Protein AF-A0A6J0PDV4-F1 (afdb_monomer_lite)

Radius of gyration: 23.88 Å; chains: 1; bounding box: 62×46×70 Å

Secondary structure (DSSP, 8-state):
--HHHHHHHHHHHHHHHHHHHTTSS-HHHHHHHHHHHHHHHHHHHHTSTTT--TTTT---TTS---HHHHHHHHHHHHHHHHHHHHHHHH--S-SEEEEETTEEEE---SSGGGSPSS--B-HHHHHHHHHHTTSSSSHHHHHHHHHHH-TT----HHHHHHHHHHHHHHHHHHHHHHHHHHHHHHHHHTT-

Foldseek 3Di:
DFLLVVLLVQLVVLVVVLVVCVPVPCVVPSVVSPLSSVLSNVVSVCRDPVNVPPCVLVADPVRDGDPVSCVSCVSVVVVVLVVVVVVVVVDPAQQWDDLDDVAIAGDDDNDPVSAPDPHHDHLLVQLVVCCVVVVAVASVRSNVSVCVNPVPDDDDPVSVVVRVVVVVVVVVVVVVVVVVVVVVVVVVVVVD

Sequence (192 aa):
MGISVIMGLKATVSLLAFYFLKDSGVTMIHIPLLHASLVDYLVAIASLPAVNLPLLLGKSSDGSFPLWSMLIFGPFLASARIFVFLRRLKSREPAYSKISEGLYVGAWPFSSDHVPPGHGRSVCIMCALLVALGLAEDWKSAEKMIREKRPFIHLNAFHRRSLEEWSKHRISSKRQRESEVSSVILSDYSRE

pLDDT: mean 86.68, std 8.08, range [50.78, 96.25]

Organism: Elaeis guineensis var. tenera (NCBI:txid51953)

InterPro domains:
  IPR029021 Protein-tyrosine phosphatase-like [G3DSA:3.90.190.10] (114-187)
  IPR029021 Protein-tyrosine phosphatase-like [SSF52799] (118-168)

Structure (mmCIF, N/CA/C/O backbone):
data_AF-A0A6J0PDV4-F1
#
_entry.id   AF-A0A6J0PDV4-F1
#
loop_
_atom_site.group_PDB
_atom_site.id
_atom_site.type_symbol
_atom_site.label_atom_id
_atom_site.label_alt_id
_atom_site.label_comp_id
_atom_site.label_asym_id
_atom_site.label_entity_id
_atom_site.label_seq_id
_atom_site.pdbx_PDB_ins_code
_atom_site.Cartn_x
_atom_site.Cartn_y
_atom_site.Cartn_z
_atom_site.occupancy
_atom_site.B_iso_or_equiv
_atom_site.auth_seq_id
_atom_site.auth_comp_id
_atom_site.auth_asym_id
_atom_site.auth_atom_id
_atom_site.pdbx_PDB_model_num
ATOM 1 N N . MET A 1 1 ? 8.029 6.831 7.478 1.00 56.69 1 MET A N 1
ATOM 2 C CA . MET A 1 1 ? 7.243 6.209 8.563 1.00 56.69 1 MET A CA 1
ATOM 3 C C . MET A 1 1 ? 6.565 4.962 8.026 1.00 56.69 1 MET A C 1
ATOM 5 O O . MET A 1 1 ? 5.993 5.033 6.944 1.00 56.69 1 MET A O 1
ATOM 9 N N . GLY A 1 2 ? 6.702 3.827 8.716 1.00 79.69 2 GLY A N 1
ATOM 10 C CA . GLY A 1 2 ? 6.023 2.581 8.345 1.00 79.69 2 GLY A CA 1
ATOM 11 C C . GLY A 1 2 ? 4.536 2.613 8.703 1.00 79.69 2 GLY A C 1
ATOM 12 O O . GLY A 1 2 ? 4.110 3.442 9.508 1.00 79.69 2 GLY A O 1
ATOM 13 N N . ILE A 1 3 ? 3.755 1.701 8.118 1.00 82.38 3 ILE A N 1
ATOM 14 C CA . ILE A 1 3 ? 2.316 1.552 8.401 1.00 82.38 3 ILE A CA 1
ATOM 15 C C . ILE A 1 3 ? 2.085 1.317 9.902 1.00 82.38 3 ILE A C 1
ATOM 17 O O . ILE A 1 3 ? 1.186 1.925 10.474 1.00 82.38 3 ILE A O 1
ATOM 21 N N . SER A 1 4 ? 2.954 0.536 10.556 1.00 89.12 4 SER A N 1
ATOM 22 C CA . SER A 1 4 ? 2.887 0.238 11.993 1.00 89.12 4 SER A CA 1
ATOM 23 C C . SER A 1 4 ? 2.860 1.487 12.880 1.00 89.12 4 SER A C 1
ATOM 25 O O . SER A 1 4 ? 2.012 1.592 13.758 1.00 89.12 4 SER A O 1
ATOM 27 N N . VAL A 1 5 ? 3.733 2.466 12.623 1.00 90.75 5 VAL A N 1
ATOM 28 C CA . VAL A 1 5 ? 3.817 3.703 13.422 1.00 90.75 5 VAL A CA 1
ATOM 29 C C . VAL A 1 5 ? 2.559 4.554 13.257 1.00 90.75 5 VAL A C 1
ATOM 31 O O . VAL A 1 5 ? 2.018 5.060 14.236 1.00 90.75 5 VAL A O 1
ATOM 34 N N . ILE A 1 6 ? 2.075 4.697 12.020 1.00 90.81 6 ILE A N 1
ATOM 35 C CA . ILE A 1 6 ? 0.887 5.511 11.723 1.00 90.81 6 ILE A CA 1
ATOM 36 C C . ILE A 1 6 ? -0.356 4.878 12.358 1.00 90.81 6 ILE A C 1
ATOM 38 O O . ILE A 1 6 ? -1.157 5.581 12.972 1.00 90.81 6 ILE A O 1
ATOM 42 N N . MET A 1 7 ? -0.503 3.557 12.234 1.00 93.25 7 MET A N 1
ATOM 43 C CA . MET A 1 7 ? -1.619 2.826 12.834 1.00 93.25 7 MET A CA 1
ATOM 44 C C . MET A 1 7 ? -1.550 2.850 14.361 1.00 93.25 7 MET A C 1
ATOM 46 O O . MET A 1 7 ? -2.554 3.157 14.991 1.00 93.25 7 MET A O 1
ATOM 50 N N . GLY A 1 8 ? -0.370 2.644 14.954 1.00 94.06 8 GLY A N 1
ATOM 51 C CA . GLY A 1 8 ? -0.184 2.714 16.405 1.00 94.06 8 GLY A CA 1
ATOM 52 C C . GLY A 1 8 ? -0.512 4.094 16.982 1.00 94.06 8 GLY A C 1
ATOM 53 O O . GLY A 1 8 ? -1.190 4.185 18.001 1.00 94.06 8 GLY A O 1
ATOM 54 N N . LEU A 1 9 ? -0.114 5.179 16.308 1.00 95.19 9 LEU A N 1
ATOM 55 C CA . LEU A 1 9 ? -0.472 6.536 16.735 1.00 95.19 9 LEU A CA 1
ATOM 56 C C . LEU A 1 9 ? -1.989 6.773 16.665 1.00 95.19 9 LEU A C 1
ATOM 58 O O . LEU A 1 9 ? -2.573 7.283 17.621 1.00 95.19 9 LEU A O 1
ATOM 62 N N . LYS A 1 10 ? -2.634 6.376 15.558 1.00 94.25 10 LYS A N 1
ATOM 63 C CA . LYS A 1 10 ? -4.095 6.473 15.395 1.00 94.25 10 LYS A CA 1
ATOM 64 C C . LYS A 1 10 ? -4.835 5.679 16.475 1.00 94.25 10 LYS A C 1
ATOM 66 O O . LYS A 1 10 ? -5.813 6.183 17.031 1.00 94.25 10 LYS A O 1
ATOM 71 N N . ALA A 1 11 ? -4.341 4.482 16.792 1.00 95.50 11 ALA A N 1
ATOM 72 C CA . ALA A 1 11 ? -4.879 3.623 17.837 1.00 95.50 11 ALA A CA 1
ATOM 73 C C . ALA A 1 11 ? -4.838 4.322 19.201 1.00 95.50 11 ALA A C 1
ATOM 75 O O . ALA A 1 11 ? -5.869 4.430 19.861 1.00 95.50 11 ALA A O 1
ATOM 76 N N . THR A 1 12 ? -3.683 4.883 19.578 1.00 95.88 12 THR A N 1
ATOM 77 C CA . THR A 1 12 ? -3.510 5.606 20.847 1.00 95.88 12 THR A CA 1
ATOM 78 C C . THR A 1 12 ? -4.441 6.812 20.947 1.00 95.88 12 THR A C 1
ATOM 80 O O . THR A 1 12 ? -5.108 6.983 21.962 1.00 95.88 12 THR A O 1
ATOM 83 N N . VAL A 1 13 ? -4.546 7.627 19.891 1.00 95.38 13 VAL A N 1
ATOM 84 C CA . VAL A 1 13 ? -5.458 8.786 19.873 1.00 95.38 13 VAL A CA 1
ATOM 85 C C . VAL A 1 13 ? -6.913 8.344 20.045 1.00 95.38 13 VAL A C 1
ATOM 87 O O . VAL A 1 13 ? -7.646 8.931 20.838 1.00 95.38 13 VAL A O 1
ATOM 90 N N . SER A 1 14 ? -7.322 7.283 19.348 1.00 93.94 14 SER A N 1
ATOM 91 C CA . SER A 1 14 ? -8.690 6.754 19.428 1.00 93.94 14 SER A CA 1
ATOM 92 C C . SER A 1 14 ? -8.990 6.152 20.805 1.00 93.94 14 SER A C 1
ATOM 94 O O . SER A 1 14 ? -10.075 6.357 21.342 1.00 93.94 14 SER A O 1
ATOM 96 N N . LEU A 1 15 ? -8.020 5.463 21.417 1.00 95.19 15 LEU A N 1
ATOM 97 C CA . LEU A 1 15 ? -8.146 4.905 22.764 1.00 95.19 15 LEU A CA 1
ATOM 98 C C . LEU A 1 15 ? -8.249 6.000 23.835 1.00 95.19 15 LEU A C 1
ATOM 100 O O . LEU A 1 15 ? -9.065 5.890 24.746 1.00 95.19 15 LEU A O 1
ATOM 104 N N . LEU A 1 16 ? -7.462 7.072 23.714 1.00 94.31 16 LEU A N 1
ATOM 105 C CA . LEU A 1 16 ? -7.562 8.226 24.609 1.00 94.31 16 LEU A CA 1
ATOM 106 C C . LEU A 1 16 ? -8.917 8.921 24.459 1.00 94.31 16 LEU A C 1
ATOM 108 O O . LEU A 1 16 ? -9.571 9.209 25.457 1.00 94.31 16 LEU A O 1
ATOM 112 N N . ALA A 1 17 ? -9.378 9.132 23.225 1.00 91.81 17 ALA A N 1
ATOM 113 C CA . ALA A 1 17 ? -10.701 9.691 22.972 1.00 91.81 17 ALA A CA 1
ATOM 114 C C . ALA A 1 17 ? -11.814 8.816 23.579 1.00 91.81 17 ALA A C 1
ATOM 116 O O . ALA A 1 17 ? -12.729 9.344 24.205 1.00 91.81 17 ALA A O 1
ATOM 117 N N . PHE A 1 18 ? -11.700 7.486 23.486 1.00 93.12 18 PHE A N 1
ATOM 118 C CA . PHE A 1 18 ? -12.590 6.560 24.191 1.00 93.12 18 PHE A CA 1
ATOM 119 C C . PHE A 1 18 ? -12.548 6.774 25.708 1.00 93.12 18 PHE A C 1
ATOM 121 O O . PHE A 1 18 ? -13.598 6.913 26.330 1.00 93.12 18 PHE A O 1
ATOM 128 N N . TYR A 1 19 ? -11.352 6.840 26.298 1.00 91.75 19 TYR A N 1
ATOM 129 C CA . TYR A 1 19 ? -11.177 7.001 27.740 1.00 91.75 19 TYR A CA 1
ATOM 130 C C . TYR A 1 19 ? -11.853 8.267 28.284 1.00 91.75 19 TYR A C 1
ATOM 132 O O . TYR A 1 19 ? -12.450 8.206 29.353 1.00 91.75 19 TYR A O 1
ATOM 140 N N . PHE A 1 20 ? -11.802 9.383 27.551 1.00 90.69 20 PHE A N 1
ATOM 141 C CA . PHE A 1 20 ? -12.446 10.635 27.963 1.00 90.69 20 PHE A CA 1
ATOM 142 C C . PHE A 1 20 ? -13.958 10.673 27.695 1.00 90.69 20 PHE A C 1
ATOM 144 O O . PHE A 1 20 ? -14.688 11.323 28.436 1.00 90.69 20 PHE A O 1
ATOM 151 N N . LEU A 1 21 ? -14.441 9.990 26.652 1.00 87.62 21 LEU A N 1
ATOM 152 C CA . LEU A 1 21 ? -15.855 10.012 26.248 1.00 87.62 21 LEU A CA 1
ATOM 153 C C . LEU A 1 21 ? -16.709 8.921 26.912 1.00 87.62 21 LEU A C 1
ATOM 155 O O . LEU A 1 21 ? -17.938 8.998 26.863 1.00 87.62 21 LEU A O 1
ATOM 159 N N . LYS A 1 22 ? -16.092 7.893 27.514 1.00 85.75 22 LYS A N 1
ATOM 160 C CA . LYS A 1 22 ? -16.816 6.756 28.114 1.00 85.75 22 LYS A CA 1
ATOM 161 C C . LYS A 1 22 ? -17.786 7.188 29.223 1.00 85.75 22 LYS A C 1
ATOM 163 O O . LYS A 1 22 ? -18.858 6.604 29.340 1.00 85.75 22 LYS A O 1
ATOM 168 N N . ASP A 1 23 ? -17.440 8.239 29.969 1.00 84.88 23 ASP A N 1
ATOM 169 C CA . ASP A 1 23 ? -18.216 8.735 31.113 1.00 84.88 23 ASP A CA 1
ATOM 170 C C . ASP A 1 23 ? -19.282 9.770 30.696 1.00 84.88 23 ASP A C 1
ATOM 172 O O . ASP A 1 23 ? -20.114 10.178 31.501 1.00 84.88 23 ASP A O 1
ATOM 176 N N . SER A 1 24 ? -19.309 10.184 29.422 1.00 80.12 24 SER A N 1
ATOM 177 C CA . SER A 1 24 ? -20.209 11.229 28.908 1.00 80.12 24 SER A CA 1
ATOM 178 C C . SER A 1 24 ? -21.634 10.744 28.584 1.00 80.12 24 SER A C 1
ATOM 180 O O . SER A 1 24 ? -22.404 11.479 27.974 1.00 80.12 24 SER A O 1
ATOM 182 N N . GLY A 1 25 ? -21.995 9.498 28.919 1.00 75.56 25 GLY A N 1
ATOM 183 C CA . GLY A 1 25 ? -23.329 8.922 28.671 1.00 75.56 25 GLY A CA 1
ATOM 184 C C . GLY A 1 25 ? -23.654 8.591 27.203 1.00 75.56 25 GLY A C 1
ATOM 185 O O . GLY A 1 25 ? -24.675 7.965 26.926 1.00 75.56 25 GLY A O 1
ATOM 186 N N . VAL A 1 26 ? -22.784 8.945 26.247 1.00 77.50 26 VAL A N 1
ATOM 187 C CA . VAL A 1 26 ? -22.983 8.703 24.805 1.00 77.50 26 VAL A CA 1
ATOM 188 C C . VAL A 1 26 ? -22.496 7.302 24.414 1.00 77.50 26 VAL A C 1
ATOM 190 O O . VAL A 1 26 ? -21.462 7.123 23.764 1.00 77.50 26 VAL A O 1
ATOM 193 N N . THR A 1 27 ? -23.246 6.280 24.832 1.00 74.62 27 THR A N 1
ATOM 194 C CA . THR A 1 27 ? -22.872 4.860 24.680 1.00 74.62 27 THR A CA 1
ATOM 195 C C . THR A 1 27 ? -22.648 4.404 23.243 1.00 74.62 27 THR A C 1
ATOM 197 O O . THR A 1 27 ? -21.780 3.577 22.968 1.00 74.62 27 THR A O 1
ATOM 200 N N . MET A 1 28 ? -23.367 5.008 22.300 1.00 83.25 28 MET A N 1
ATOM 201 C CA . MET A 1 28 ? -23.321 4.637 20.887 1.00 83.25 28 MET A CA 1
ATOM 202 C C . MET A 1 28 ? -21.977 4.951 20.204 1.00 83.25 28 MET A C 1
ATOM 204 O O . MET A 1 28 ? -21.617 4.283 19.238 1.00 83.25 28 MET A O 1
ATOM 208 N N . ILE A 1 29 ? -21.224 5.948 20.687 1.00 83.38 29 ILE A N 1
ATOM 209 C CA . ILE A 1 29 ? -19.994 6.423 20.025 1.00 83.38 29 ILE A CA 1
ATOM 210 C C . ILE A 1 29 ? -18.748 5.727 20.577 1.00 83.38 29 ILE A C 1
ATOM 212 O O . ILE A 1 29 ? -17.815 5.431 19.827 1.00 83.38 29 ILE A O 1
ATOM 216 N N . HIS A 1 30 ? -18.714 5.434 21.878 1.00 85.69 30 HIS A N 1
ATOM 217 C CA . HIS A 1 30 ? -17.498 4.925 22.504 1.00 85.69 30 HIS A CA 1
ATOM 218 C C . HIS A 1 30 ? -17.208 3.454 22.150 1.00 85.69 30 HIS A C 1
ATOM 220 O O . HIS A 1 30 ? -16.041 3.095 22.003 1.00 85.69 30 HIS A O 1
ATOM 226 N N . ILE A 1 31 ? -18.230 2.611 21.927 1.00 87.88 31 ILE A N 1
ATOM 227 C CA . ILE A 1 31 ? -18.031 1.198 21.544 1.00 87.88 31 ILE A CA 1
ATOM 228 C C . ILE A 1 31 ? -17.321 1.078 20.176 1.00 87.88 31 ILE A C 1
ATOM 230 O O . ILE A 1 31 ? -16.278 0.422 20.112 1.00 87.88 31 ILE A O 1
ATOM 234 N N . PRO A 1 32 ? -17.788 1.731 19.087 1.00 89.81 32 PRO A N 1
ATOM 235 C CA . PRO A 1 32 ? -17.068 1.743 17.810 1.00 89.81 32 PRO A CA 1
ATOM 236 C C . PRO A 1 32 ? -15.651 2.313 17.904 1.00 89.81 32 PRO A C 1
ATOM 238 O O . PRO A 1 32 ? -14.755 1.851 17.199 1.00 89.81 32 PRO A O 1
ATOM 241 N N . LEU A 1 33 ? -15.439 3.304 18.772 1.00 90.44 33 LEU A N 1
ATOM 242 C CA . LEU A 1 33 ? -14.144 3.956 18.951 1.00 90.44 33 LEU A CA 1
ATOM 243 C C . LEU A 1 33 ? -13.124 3.033 19.635 1.00 90.44 33 LEU A C 1
ATOM 245 O O . LEU A 1 33 ? -11.975 2.953 19.197 1.00 90.44 33 LEU A O 1
ATOM 249 N N . LEU A 1 34 ? -13.559 2.284 20.655 1.00 93.00 34 LEU A N 1
ATOM 250 C CA . LEU A 1 34 ? -12.755 1.234 21.279 1.00 93.00 34 LEU A CA 1
ATOM 251 C C . LEU A 1 34 ? -12.467 0.097 20.292 1.00 93.00 34 LEU A C 1
ATOM 253 O O . LEU A 1 34 ? -11.332 -0.351 20.178 1.00 93.00 34 LEU A O 1
ATOM 257 N N . HIS A 1 35 ? -13.475 -0.344 19.537 1.00 93.69 35 HIS A N 1
ATOM 258 C CA . HIS A 1 35 ? -13.284 -1.368 18.512 1.00 93.69 35 HIS A CA 1
ATOM 259 C C . HIS A 1 35 ? -12.241 -0.933 17.470 1.00 93.69 35 HIS A C 1
ATOM 261 O O . HIS A 1 35 ? -11.312 -1.682 17.171 1.00 93.69 35 HIS A O 1
ATOM 267 N N . ALA A 1 36 ? -12.338 0.303 16.969 1.00 94.06 36 ALA A N 1
ATOM 268 C CA . ALA A 1 36 ? -11.376 0.851 16.021 1.00 94.06 36 ALA A CA 1
ATOM 269 C C . ALA A 1 36 ? -9.947 0.888 16.589 1.00 94.06 36 ALA A C 1
ATOM 271 O O . ALA A 1 36 ? -9.017 0.489 15.890 1.00 94.06 36 ALA A O 1
ATOM 272 N N . SER A 1 37 ? -9.767 1.306 17.849 1.00 96.25 37 SER A N 1
ATOM 273 C CA . SER A 1 37 ? -8.435 1.382 18.463 1.00 96.25 37 SER A CA 1
ATOM 274 C C . SER A 1 37 ? -7.791 0.004 18.646 1.00 96.25 37 SER A C 1
ATOM 276 O O . SER A 1 37 ? -6.613 -0.166 18.331 1.00 96.25 37 SER A O 1
ATOM 278 N N . LEU A 1 38 ? -8.560 -1.002 19.078 1.00 96.19 38 LEU A N 1
ATOM 279 C CA . LEU A 1 38 ? -8.074 -2.378 19.227 1.00 96.19 38 LEU A CA 1
ATOM 280 C C . LEU A 1 38 ? -7.649 -2.977 17.882 1.00 96.19 38 LEU A C 1
ATOM 282 O O . LEU A 1 38 ? -6.570 -3.564 17.772 1.00 96.19 38 LEU A O 1
ATOM 286 N N . VAL A 1 39 ? -8.467 -2.784 16.845 1.00 95.88 39 VAL A N 1
ATOM 287 C CA . VAL A 1 39 ? -8.164 -3.242 15.483 1.00 95.88 39 VAL A CA 1
ATOM 288 C C . VAL A 1 39 ? -6.905 -2.559 14.948 1.00 95.88 39 VAL A C 1
ATOM 290 O O . VAL A 1 39 ? -6.041 -3.227 14.383 1.00 95.88 39 VAL A O 1
ATOM 293 N N . ASP A 1 40 ? -6.755 -1.250 15.155 1.00 95.00 40 ASP A N 1
ATOM 294 C CA . ASP A 1 40 ? -5.572 -0.511 14.709 1.00 95.00 40 ASP A CA 1
ATOM 295 C C . ASP A 1 40 ? -4.288 -0.983 15.403 1.00 95.00 40 ASP A C 1
ATOM 297 O O . ASP A 1 40 ? -3.257 -1.104 14.739 1.00 95.00 40 ASP A O 1
ATOM 301 N N . TYR A 1 41 ? -4.326 -1.283 16.708 1.00 96.12 41 TYR A N 1
ATOM 302 C CA . TYR A 1 41 ? -3.176 -1.860 17.413 1.00 96.12 41 TYR A CA 1
ATOM 303 C C . TYR A 1 41 ? -2.795 -3.223 16.848 1.00 96.12 41 TYR A C 1
ATOM 305 O O . TYR A 1 41 ? -1.619 -3.485 16.599 1.00 96.12 41 TYR A O 1
ATOM 313 N N . LEU A 1 42 ? -3.783 -4.078 16.597 1.00 94.94 42 LEU A N 1
ATOM 314 C CA . LEU A 1 42 ? -3.556 -5.394 16.017 1.00 94.94 42 LEU A CA 1
ATOM 315 C C . LEU A 1 42 ? -2.952 -5.287 14.605 1.00 94.94 42 LEU A C 1
ATOM 317 O O . LEU A 1 42 ? -1.970 -5.968 14.302 1.00 94.94 42 LEU A O 1
ATOM 321 N N . VAL A 1 43 ? -3.444 -4.365 13.771 1.00 94.12 43 VAL A N 1
ATOM 322 C CA . VAL A 1 43 ? -2.846 -4.065 12.458 1.00 94.12 43 VAL A CA 1
ATOM 323 C C . VAL A 1 43 ? -1.432 -3.491 12.604 1.00 94.12 43 VAL A C 1
ATOM 325 O O . VAL A 1 43 ? -0.542 -3.847 11.827 1.00 94.12 43 VAL A O 1
ATOM 328 N N . ALA A 1 44 ? -1.191 -2.627 13.592 1.00 94.25 44 ALA A N 1
ATOM 329 C CA . ALA A 1 44 ? 0.122 -2.042 13.845 1.00 94.25 44 ALA A CA 1
ATOM 330 C C . ALA A 1 44 ? 1.159 -3.110 14.215 1.00 94.25 44 ALA A C 1
ATOM 332 O O . ALA A 1 44 ? 2.252 -3.107 13.644 1.00 94.25 44 ALA A O 1
ATOM 333 N N . ILE A 1 45 ? 0.794 -4.041 15.104 1.00 93.81 45 ILE A N 1
ATOM 334 C CA . ILE A 1 45 ? 1.629 -5.174 15.527 1.00 93.81 45 ILE A CA 1
ATOM 335 C C . ILE A 1 45 ? 1.908 -6.099 14.341 1.00 93.81 45 ILE A C 1
ATOM 337 O O . ILE A 1 45 ? 3.066 -6.400 14.065 1.00 93.81 45 ILE A O 1
ATOM 341 N N . ALA A 1 46 ? 0.876 -6.488 13.587 1.00 92.62 46 ALA A N 1
ATOM 342 C CA . ALA A 1 46 ? 1.037 -7.333 12.402 1.00 92.62 46 ALA A CA 1
ATOM 343 C C . ALA A 1 46 ? 1.922 -6.693 11.317 1.00 92.62 46 ALA A C 1
ATOM 345 O O . ALA A 1 46 ? 2.569 -7.401 10.545 1.00 92.62 46 ALA A O 1
ATOM 346 N N . SER A 1 47 ? 1.975 -5.357 11.278 1.00 90.62 47 SER A N 1
ATOM 347 C CA . SER A 1 47 ? 2.802 -4.574 10.352 1.00 90.62 47 SER A CA 1
ATOM 348 C C . SER A 1 47 ? 4.237 -4.334 10.845 1.00 90.62 47 SER A C 1
ATOM 350 O O . SER A 1 47 ? 5.005 -3.650 10.161 1.00 90.62 47 SER A O 1
ATOM 352 N N . LEU A 1 48 ? 4.621 -4.821 12.031 1.00 90.44 48 LEU A N 1
ATOM 353 C CA . LEU A 1 48 ? 6.002 -4.716 12.506 1.00 90.44 48 LEU A CA 1
ATOM 354 C C . LEU A 1 48 ? 6.928 -5.586 11.647 1.00 90.44 48 LEU A C 1
ATOM 356 O O . LEU A 1 48 ? 6.556 -6.715 11.340 1.00 90.44 48 LEU A O 1
ATOM 360 N N . PRO A 1 49 ? 8.158 -5.138 11.327 1.00 86.81 49 PRO A N 1
ATOM 361 C CA . PRO A 1 49 ? 9.097 -5.937 10.534 1.00 86.81 49 PRO A CA 1
ATOM 362 C C . PRO A 1 49 ? 9.395 -7.323 11.121 1.00 86.81 49 PRO A C 1
ATOM 364 O O . PRO A 1 49 ? 9.620 -8.260 10.366 1.00 86.81 49 PRO A O 1
ATOM 367 N N . ALA A 1 50 ? 9.375 -7.452 12.453 1.00 88.56 50 ALA A N 1
ATOM 368 C CA . ALA A 1 50 ? 9.614 -8.715 13.151 1.00 88.56 50 ALA A CA 1
ATOM 369 C C . ALA A 1 50 ? 8.434 -9.700 13.069 1.00 88.56 50 ALA A C 1
ATOM 371 O O . ALA A 1 50 ? 8.647 -10.902 13.169 1.00 88.56 50 ALA A O 1
ATOM 372 N N . VAL A 1 51 ? 7.203 -9.201 12.905 1.00 89.81 51 VAL A N 1
ATOM 373 C CA . VAL A 1 51 ? 5.986 -10.031 12.835 1.00 89.81 51 VAL A CA 1
ATOM 374 C C . VAL A 1 51 ? 5.599 -10.283 11.384 1.00 89.81 51 VAL A C 1
ATOM 376 O O . VAL A 1 51 ? 5.348 -11.420 11.008 1.00 89.81 51 VAL A O 1
ATOM 379 N N . ASN A 1 52 ? 5.560 -9.214 10.583 1.00 87.50 52 ASN A N 1
ATOM 380 C CA . ASN A 1 52 ? 5.311 -9.203 9.147 1.00 87.50 52 ASN A CA 1
ATOM 381 C C . ASN A 1 52 ? 4.254 -10.231 8.711 1.00 87.50 52 ASN A C 1
ATOM 383 O O . ASN A 1 52 ? 4.564 -11.196 8.013 1.00 87.50 52 ASN A O 1
ATOM 387 N N . LEU A 1 53 ? 3.005 -10.018 9.137 1.00 89.50 53 LEU A N 1
ATOM 388 C CA . LEU A 1 53 ? 1.880 -10.910 8.852 1.00 89.50 53 LEU A CA 1
ATOM 389 C C . LEU A 1 53 ? 0.959 -10.302 7.772 1.00 89.50 53 LEU A C 1
ATOM 391 O O . LEU A 1 53 ? -0.120 -9.794 8.087 1.00 89.50 53 LEU A O 1
ATOM 395 N N . PRO A 1 54 ? 1.340 -10.339 6.478 1.00 81.56 54 PRO A N 1
ATOM 396 C CA . PRO A 1 54 ? 0.573 -9.713 5.396 1.00 81.56 54 PRO A CA 1
ATOM 397 C C . PRO A 1 54 ? -0.791 -10.377 5.153 1.00 81.56 54 PRO A C 1
ATOM 399 O O . PRO A 1 54 ? -1.681 -9.765 4.566 1.00 81.56 54 PRO A O 1
ATOM 402 N N . LEU A 1 55 ? -0.969 -11.617 5.617 1.00 85.81 55 LEU A N 1
ATOM 403 C CA . LEU A 1 55 ? -2.203 -12.395 5.487 1.00 85.81 55 LEU A CA 1
ATOM 404 C C . LEU A 1 55 ? -3.257 -12.065 6.553 1.00 85.81 55 LEU A C 1
ATOM 406 O O . LEU A 1 55 ? -4.332 -12.655 6.525 1.00 85.81 55 LEU A O 1
ATOM 410 N N . LEU A 1 56 ? -2.987 -11.117 7.458 1.00 90.25 56 LEU A N 1
ATOM 411 C CA . LEU A 1 56 ? -3.857 -10.775 8.588 1.00 90.25 56 LEU A CA 1
ATOM 412 C C . LEU A 1 56 ? -5.332 -10.571 8.202 1.00 90.25 56 LEU A C 1
ATOM 414 O O . LEU A 1 56 ? -6.231 -10.994 8.921 1.00 90.25 56 LEU A O 1
ATOM 418 N N . LEU A 1 57 ? -5.585 -9.926 7.063 1.00 88.44 57 LEU A N 1
ATOM 419 C CA . LEU A 1 57 ? -6.943 -9.608 6.621 1.00 88.44 57 LEU A CA 1
ATOM 420 C C . LEU A 1 57 ? -7.667 -10.801 5.965 1.00 88.44 57 LEU A C 1
ATOM 422 O O . LEU A 1 57 ? -8.831 -10.663 5.594 1.00 88.44 57 LEU A O 1
ATOM 426 N N . GLY A 1 58 ? -6.999 -11.944 5.775 1.00 87.75 58 GLY A N 1
ATOM 427 C CA . GLY A 1 58 ? -7.597 -13.152 5.196 1.00 87.75 58 GLY A CA 1
ATOM 428 C C . GLY A 1 58 ? -8.101 -12.954 3.768 1.00 87.75 58 GLY A C 1
ATOM 429 O O . GLY A 1 58 ? -9.182 -13.424 3.426 1.00 87.75 58 GLY A O 1
ATOM 430 N N . LYS A 1 59 ? -7.363 -12.187 2.958 1.00 87.19 59 LYS A N 1
ATOM 431 C CA . LYS A 1 59 ? -7.769 -11.844 1.593 1.00 87.19 59 LYS A CA 1
ATOM 432 C C . LYS A 1 59 ? -7.796 -13.098 0.712 1.00 87.19 59 LYS A C 1
ATOM 434 O O . LYS A 1 59 ? -6.816 -13.841 0.675 1.00 87.19 59 LYS A O 1
ATOM 439 N N . SER A 1 60 ? -8.896 -13.293 -0.005 1.00 87.25 60 SER A N 1
ATOM 440 C CA . SER A 1 60 ? -9.084 -14.389 -0.959 1.00 87.25 60 SER A CA 1
ATOM 441 C C . SER A 1 60 ? -8.202 -14.210 -2.205 1.00 87.25 60 SER A C 1
ATOM 443 O O . SER A 1 60 ? -7.709 -13.112 -2.481 1.00 87.25 60 SER A O 1
ATOM 445 N N . SER A 1 61 ? -8.003 -15.275 -2.988 1.00 83.69 61 SER A N 1
ATOM 446 C CA . SER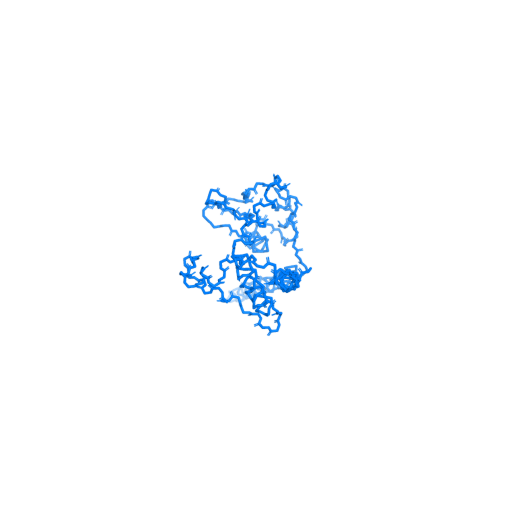 A 1 61 ? -7.173 -15.251 -4.208 1.00 83.69 61 SER A CA 1
ATOM 447 C C . SER A 1 61 ? -7.718 -14.343 -5.317 1.00 83.69 61 SER A C 1
ATOM 449 O O . SER A 1 61 ? -6.947 -13.814 -6.112 1.00 83.69 61 SER A O 1
ATOM 451 N N . ASP A 1 62 ? -9.034 -14.137 -5.355 1.00 81.69 62 ASP A N 1
ATOM 452 C CA . ASP A 1 62 ? -9.744 -13.182 -6.222 1.00 81.69 62 ASP A CA 1
ATOM 453 C C . ASP A 1 62 ? -9.639 -11.726 -5.718 1.00 81.69 62 ASP A C 1
ATOM 455 O O . ASP A 1 62 ? -10.047 -10.778 -6.387 1.00 81.69 62 ASP A O 1
ATOM 459 N N . GLY A 1 63 ? -9.076 -11.536 -4.525 1.00 81.06 63 GLY A N 1
ATOM 460 C CA . GLY A 1 63 ? -8.895 -10.251 -3.878 1.00 81.06 63 GLY A CA 1
ATOM 461 C C . GLY A 1 63 ? -10.094 -9.754 -3.068 1.00 81.06 63 GLY A C 1
ATOM 462 O O . GLY A 1 63 ? -10.039 -8.617 -2.582 1.00 81.06 63 GLY A O 1
ATOM 463 N N . SER A 1 64 ? -11.137 -10.567 -2.892 1.00 86.62 64 SER A N 1
ATOM 464 C CA . SER A 1 64 ? -12.265 -10.248 -2.017 1.00 86.62 64 SER A CA 1
ATOM 465 C C . SER A 1 64 ? -11.904 -10.442 -0.537 1.00 86.62 64 SER A C 1
ATOM 467 O O . SER A 1 64 ? -10.935 -11.125 -0.189 1.00 86.62 64 SER A O 1
ATOM 469 N N . PHE A 1 65 ? -12.657 -9.783 0.349 1.00 89.44 65 PHE A N 1
ATOM 470 C CA . PHE A 1 65 ? -12.555 -9.997 1.793 1.00 89.44 65 PHE A CA 1
ATOM 471 C C . PHE A 1 65 ? -13.756 -10.813 2.260 1.00 89.44 65 PHE A C 1
ATOM 473 O O . PHE A 1 65 ? -14.885 -10.484 1.889 1.00 89.44 65 PHE A O 1
ATOM 480 N N . PRO A 1 66 ? -13.548 -11.834 3.099 1.00 92.25 66 PRO A N 1
ATOM 481 C CA . PRO A 1 66 ? -14.659 -12.564 3.675 1.00 92.25 66 PRO A CA 1
ATOM 482 C C . PRO A 1 66 ? -15.428 -11.712 4.697 1.00 92.25 66 PRO A C 1
ATOM 484 O O . PRO A 1 66 ? -14.875 -10.788 5.301 1.00 92.25 66 PRO A O 1
ATOM 487 N N . LEU A 1 67 ? -16.698 -12.052 4.940 1.00 91.81 67 LEU A N 1
ATOM 488 C CA . LEU A 1 67 ? -17.602 -11.248 5.777 1.00 91.81 67 LEU A CA 1
ATOM 489 C C . LEU A 1 67 ? -17.090 -11.049 7.212 1.00 91.81 67 LEU A C 1
ATOM 491 O O . LEU A 1 67 ? -17.184 -9.947 7.747 1.00 91.81 67 LEU A O 1
ATOM 495 N N . TRP A 1 68 ? -16.490 -12.075 7.824 1.00 91.31 68 TRP A N 1
ATOM 496 C CA . TRP A 1 68 ? -15.911 -11.962 9.170 1.00 91.31 68 TRP A CA 1
ATOM 497 C C . TRP A 1 68 ? -14.736 -10.977 9.215 1.00 91.31 68 TRP A C 1
ATOM 499 O O . TRP A 1 68 ? -14.618 -10.201 10.160 1.00 91.31 68 TRP A O 1
ATOM 509 N N . SER A 1 69 ? -13.900 -10.954 8.171 1.00 93.12 69 SER A N 1
ATOM 510 C CA . SER A 1 69 ? -12.802 -9.991 8.050 1.00 93.12 69 SER A CA 1
ATOM 511 C C . SER A 1 69 ? -13.338 -8.573 7.880 1.00 93.12 69 SER A C 1
ATOM 513 O O . SER A 1 69 ? -12.863 -7.651 8.536 1.00 93.12 69 SER A O 1
ATOM 515 N N . MET A 1 70 ? -14.384 -8.391 7.071 1.00 91.25 70 MET A N 1
ATOM 516 C CA . MET A 1 70 ? -15.035 -7.087 6.929 1.00 91.25 70 MET A CA 1
ATOM 517 C C . MET A 1 70 ? -15.657 -6.591 8.237 1.00 91.25 70 MET A C 1
ATOM 519 O O . MET A 1 70 ? -15.622 -5.391 8.490 1.00 91.25 70 MET A O 1
ATOM 523 N N . LEU A 1 71 ? -16.195 -7.484 9.071 1.00 92.31 71 LEU A N 1
ATOM 524 C CA . LEU A 1 71 ? -16.755 -7.116 10.371 1.00 92.31 71 LEU A CA 1
ATOM 525 C C . LEU A 1 71 ? -15.658 -6.682 11.356 1.00 92.31 71 LEU A C 1
ATOM 527 O O . LEU A 1 71 ? -15.742 -5.598 11.928 1.00 92.31 71 LEU A O 1
ATOM 531 N N . ILE A 1 72 ? -14.609 -7.496 11.507 1.00 93.12 72 ILE A N 1
ATOM 532 C CA . ILE A 1 72 ? -13.503 -7.241 12.443 1.00 93.12 72 ILE A CA 1
ATOM 533 C C . ILE A 1 72 ? -12.673 -6.037 11.982 1.00 93.12 72 ILE A C 1
ATOM 535 O O . ILE A 1 72 ? -12.461 -5.084 12.721 1.00 93.12 72 ILE A O 1
ATOM 539 N N . PHE A 1 73 ? -12.222 -6.039 10.728 1.00 94.75 73 PHE A N 1
ATOM 540 C CA . PHE A 1 73 ? -11.333 -5.010 10.186 1.00 94.75 73 PHE A CA 1
ATOM 541 C C . PHE A 1 73 ? -12.076 -3.835 9.548 1.00 94.75 73 PHE A C 1
ATOM 543 O O . PHE A 1 73 ? -11.436 -2.929 9.013 1.00 94.75 73 PHE A O 1
ATOM 550 N N . GLY A 1 74 ? -13.408 -3.813 9.609 1.00 92.62 74 GLY A N 1
ATOM 551 C CA . GLY A 1 74 ? -14.259 -2.784 9.010 1.00 92.62 74 GLY A CA 1
ATOM 552 C C . GLY A 1 74 ? -13.810 -1.350 9.300 1.00 92.62 74 GLY A C 1
ATOM 553 O O . GLY A 1 74 ? -13.615 -0.595 8.344 1.00 92.62 74 GLY A O 1
ATOM 554 N N . PRO A 1 75 ? -13.552 -0.959 10.565 1.00 92.25 75 PRO A N 1
ATOM 555 C CA . PRO A 1 75 ? -13.080 0.390 10.884 1.00 92.25 75 PRO A CA 1
ATOM 556 C C . PRO A 1 75 ? -11.742 0.740 10.221 1.00 92.25 75 PRO A C 1
ATOM 558 O O . PRO A 1 75 ? -11.566 1.852 9.711 1.00 92.25 75 PRO A O 1
ATOM 561 N N . PHE A 1 76 ? -10.804 -0.209 10.181 1.00 92.44 76 PHE A N 1
ATOM 562 C CA . PHE A 1 76 ? -9.511 -0.037 9.520 1.00 92.44 76 PHE A CA 1
ATOM 563 C C . PHE A 1 76 ? -9.674 0.080 7.997 1.00 92.44 76 PHE A C 1
ATOM 565 O O . PHE A 1 76 ? -9.135 1.003 7.382 1.00 92.44 76 PHE A O 1
ATOM 572 N N . LEU A 1 77 ? -10.468 -0.802 7.384 1.00 91.69 77 LEU A N 1
ATOM 573 C CA . LEU A 1 77 ? -10.730 -0.801 5.944 1.00 91.69 77 LEU A CA 1
ATOM 574 C C . LEU A 1 77 ? -11.454 0.478 5.500 1.00 91.69 77 LEU A C 1
ATOM 576 O O . LEU A 1 77 ? -11.071 1.084 4.497 1.00 91.69 77 LEU A O 1
ATOM 580 N N . ALA A 1 78 ? -12.449 0.931 6.265 1.00 91.25 78 ALA A N 1
ATOM 581 C CA . ALA A 1 78 ? -13.134 2.199 6.037 1.00 91.25 78 ALA A CA 1
ATOM 582 C C . ALA A 1 78 ? -12.158 3.380 6.143 1.00 91.25 78 ALA A C 1
ATOM 584 O O . ALA A 1 78 ? -12.115 4.225 5.250 1.00 91.25 78 ALA A O 1
ATOM 585 N N . SER A 1 79 ? -11.301 3.392 7.170 1.00 89.38 79 SER A N 1
ATOM 586 C CA . SER A 1 79 ? -10.256 4.413 7.332 1.00 89.38 79 SER A CA 1
ATOM 587 C C . SER A 1 79 ? -9.302 4.446 6.133 1.00 89.38 79 SER A C 1
ATOM 589 O O . SER A 1 79 ? -8.993 5.518 5.613 1.00 89.38 79 SER A O 1
ATOM 591 N N . ALA A 1 80 ? -8.867 3.281 5.645 1.00 90.00 80 ALA A N 1
ATOM 592 C CA . ALA A 1 80 ? -8.009 3.181 4.468 1.00 90.00 80 ALA A CA 1
ATOM 593 C C . ALA A 1 80 ? -8.704 3.723 3.205 1.00 90.00 80 ALA A C 1
ATOM 595 O O . ALA A 1 80 ? -8.084 4.447 2.422 1.00 90.00 80 ALA A O 1
ATOM 596 N N . ARG A 1 81 ? -10.000 3.436 3.020 1.00 90.25 81 ARG A N 1
ATOM 597 C CA . ARG A 1 81 ? -10.804 3.975 1.908 1.00 90.25 81 ARG A CA 1
ATOM 598 C C . ARG A 1 81 ? -10.959 5.491 1.994 1.00 90.25 81 ARG A C 1
ATOM 600 O O . ARG A 1 81 ? -10.742 6.165 0.989 1.00 90.25 81 ARG A O 1
ATOM 607 N N . ILE A 1 82 ? -11.265 6.026 3.176 1.00 90.31 82 ILE A N 1
ATOM 608 C CA . ILE A 1 82 ? -11.360 7.472 3.423 1.00 90.31 82 ILE A CA 1
ATOM 609 C C . ILE A 1 82 ? -10.013 8.144 3.144 1.00 90.31 82 ILE A C 1
ATOM 611 O O . ILE A 1 82 ? -9.962 9.158 2.457 1.00 90.31 82 ILE A O 1
ATOM 615 N N . PHE A 1 83 ? -8.903 7.559 3.596 1.00 89.12 83 PHE A N 1
ATOM 616 C CA . PHE A 1 83 ? -7.569 8.086 3.318 1.00 89.12 83 PHE A CA 1
ATOM 617 C C . PHE A 1 83 ? -7.280 8.165 1.814 1.00 89.12 83 PHE A C 1
ATOM 619 O O . PHE A 1 83 ? -6.804 9.192 1.326 1.00 89.12 83 PHE A O 1
ATOM 626 N N . VAL A 1 84 ? -7.590 7.103 1.062 1.00 88.94 84 VAL A N 1
ATOM 627 C CA . VAL A 1 84 ? -7.423 7.100 -0.398 1.00 88.94 84 VAL A CA 1
AT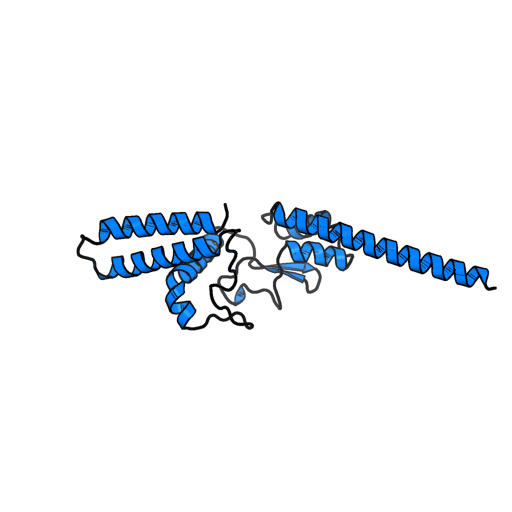OM 628 C C . VAL A 1 84 ? -8.324 8.150 -1.045 1.00 88.94 84 VAL A C 1
ATOM 630 O O . VAL A 1 84 ? -7.850 8.889 -1.905 1.00 88.94 84 VAL A O 1
ATOM 633 N N . PHE A 1 85 ? -9.578 8.268 -0.608 1.00 88.06 85 PHE A N 1
ATOM 634 C CA . PHE A 1 85 ? -10.513 9.284 -1.087 1.00 88.06 85 PHE A CA 1
ATOM 635 C C . PHE A 1 85 ? -9.987 10.706 -0.864 1.00 88.06 85 PHE A C 1
ATOM 637 O O . PHE A 1 85 ? -9.827 11.458 -1.821 1.00 88.06 85 PHE A O 1
ATOM 644 N N . LEU A 1 86 ? -9.623 11.055 0.373 1.00 88.88 86 LEU A N 1
ATOM 645 C CA . LEU A 1 86 ? -9.076 12.370 0.725 1.00 88.88 86 LEU A CA 1
ATOM 646 C C . LEU A 1 86 ? -7.798 12.679 -0.061 1.00 88.88 86 LEU A C 1
ATOM 648 O O . LEU A 1 86 ? -7.608 13.785 -0.569 1.00 88.88 86 LEU A O 1
ATOM 652 N N . ARG A 1 87 ? -6.925 11.679 -0.223 1.00 85.94 87 ARG A N 1
ATOM 653 C CA . ARG A 1 87 ? -5.722 11.809 -1.045 1.00 85.94 87 ARG A CA 1
ATOM 654 C C . ARG A 1 87 ? -6.064 12.078 -2.511 1.00 85.94 87 ARG A C 1
ATOM 656 O O . ARG A 1 87 ? -5.341 12.837 -3.152 1.00 85.94 87 ARG A O 1
ATOM 663 N N . ARG A 1 88 ? -7.135 11.485 -3.045 1.00 85.38 88 ARG A N 1
ATOM 664 C CA . ARG A 1 88 ? -7.617 11.737 -4.412 1.00 85.38 88 ARG A CA 1
ATOM 665 C C . ARG A 1 88 ? -8.259 13.108 -4.568 1.00 85.38 88 ARG A C 1
ATOM 667 O O . ARG A 1 88 ? -8.018 13.730 -5.589 1.00 85.38 88 ARG A O 1
ATOM 674 N N . LEU A 1 89 ? -8.957 13.624 -3.557 1.00 85.44 89 LEU A N 1
ATOM 675 C CA . LEU A 1 89 ? -9.462 15.003 -3.593 1.00 85.44 89 LEU A CA 1
ATOM 676 C C . LEU A 1 89 ? -8.326 16.026 -3.735 1.00 85.44 89 LEU A C 1
ATOM 678 O O . LEU A 1 89 ? -8.475 17.038 -4.412 1.00 85.44 89 LEU A O 1
ATOM 682 N N . LYS A 1 90 ? -7.170 15.751 -3.121 1.00 83.88 90 LYS A N 1
ATOM 683 C CA . LYS A 1 90 ? -5.989 16.620 -3.207 1.00 83.88 90 LYS A CA 1
ATOM 684 C C . LYS A 1 90 ? -5.115 16.351 -4.440 1.00 83.88 90 LYS A C 1
ATOM 686 O O . LYS A 1 90 ? -4.419 17.250 -4.906 1.00 83.88 90 LYS A O 1
ATOM 691 N N . SER A 1 91 ? -5.086 15.118 -4.942 1.00 77.69 91 SER A N 1
ATOM 692 C CA . SER A 1 91 ? -4.179 14.699 -6.013 1.00 77.69 91 SER A CA 1
ATOM 693 C C . SER A 1 91 ? -4.840 14.806 -7.382 1.00 77.69 91 SER A C 1
ATOM 695 O O . SER A 1 91 ? -5.830 14.142 -7.655 1.00 77.69 91 SER A O 1
ATOM 697 N N . ARG A 1 92 ? -4.224 15.580 -8.277 1.00 76.00 92 ARG A N 1
ATOM 698 C CA . ARG A 1 92 ? -4.621 15.679 -9.690 1.00 76.00 92 ARG A CA 1
ATOM 699 C C . ARG A 1 92 ? -3.968 14.612 -10.583 1.00 76.00 92 ARG A C 1
ATOM 701 O O . ARG A 1 92 ? -4.030 14.725 -11.801 1.00 76.00 92 ARG A O 1
ATOM 708 N N . GLU A 1 93 ? -3.303 13.603 -10.007 1.00 81.25 93 GLU A N 1
ATOM 709 C CA . GLU A 1 93 ? -2.734 12.510 -10.807 1.00 81.25 93 GLU A CA 1
ATOM 710 C C . GLU A 1 93 ? -3.837 11.596 -11.360 1.00 81.25 93 GLU A C 1
ATOM 712 O O . GLU A 1 93 ? -4.772 11.254 -10.621 1.00 81.25 93 GLU A O 1
ATOM 717 N N . PRO A 1 94 ? -3.692 11.105 -12.606 1.00 86.06 94 PRO A N 1
ATOM 718 C CA . PRO A 1 94 ? -4.622 10.132 -13.161 1.00 86.06 94 PRO A CA 1
ATOM 719 C C . PRO A 1 94 ? -4.685 8.856 -12.304 1.00 86.06 94 PRO A C 1
ATOM 721 O O . PRO A 1 94 ? -3.762 8.506 -11.557 1.00 86.06 94 PRO A O 1
ATOM 724 N N . ALA A 1 95 ? -5.807 8.138 -12.390 1.00 86.75 95 ALA A N 1
ATOM 725 C CA . ALA A 1 95 ? -5.999 6.887 -11.659 1.00 86.75 95 ALA A CA 1
ATOM 726 C C . ALA A 1 95 ? -4.947 5.830 -12.034 1.00 86.75 95 ALA A C 1
ATOM 728 O O . ALA A 1 95 ? -4.433 5.135 -11.153 1.00 86.75 95 ALA A O 1
ATOM 729 N N . TYR A 1 96 ? -4.581 5.785 -13.313 1.00 89.25 96 TYR A N 1
ATOM 730 C CA . TYR A 1 96 ? -3.533 4.956 -13.889 1.00 89.25 96 TYR A CA 1
ATOM 731 C C . TYR A 1 96 ? -2.949 5.637 -15.135 1.00 89.25 96 TYR A C 1
ATOM 733 O O . TYR A 1 96 ? -3.611 6.462 -15.759 1.00 89.25 96 TYR A O 1
ATOM 741 N N . SER A 1 97 ? -1.729 5.257 -15.522 1.00 88.94 97 SER A N 1
ATOM 742 C CA . SER A 1 97 ? -1.101 5.713 -16.772 1.00 88.94 97 SER A CA 1
ATOM 743 C C . SER A 1 97 ? -0.516 4.533 -17.544 1.00 88.94 97 SER A C 1
ATOM 745 O O . SER A 1 97 ? 0.141 3.669 -16.953 1.00 88.94 97 SER A O 1
ATOM 747 N N . LYS A 1 98 ? -0.722 4.512 -18.866 1.00 91.12 98 LYS A N 1
ATOM 748 C CA . LYS A 1 98 ? -0.074 3.564 -19.786 1.00 91.12 98 LYS A CA 1
ATOM 749 C C . LYS A 1 98 ? 1.384 3.969 -19.976 1.00 91.12 98 LYS A C 1
ATOM 751 O O . LYS A 1 98 ? 1.645 5.060 -20.477 1.00 91.12 98 LYS A O 1
ATOM 756 N N . ILE A 1 99 ? 2.334 3.119 -19.595 1.00 90.12 99 ILE A N 1
ATOM 757 C CA . ILE A 1 99 ? 3.772 3.391 -19.739 1.00 90.12 99 ILE A CA 1
ATOM 758 C C . ILE A 1 99 ? 4.277 2.918 -21.100 1.00 90.12 99 ILE A C 1
ATOM 760 O O . ILE A 1 99 ? 4.833 3.727 -21.836 1.00 90.12 99 ILE A O 1
ATOM 764 N N . SER A 1 100 ? 3.993 1.663 -21.450 1.00 85.44 100 SER A N 1
ATOM 765 C CA . SER A 1 100 ? 4.268 1.047 -22.756 1.00 85.44 100 SER A CA 1
ATOM 766 C C . SER A 1 100 ? 3.053 0.220 -23.200 1.00 85.44 100 SER A C 1
ATOM 768 O O . SER A 1 100 ? 2.056 0.150 -22.472 1.00 85.44 100 SER A O 1
ATOM 770 N N . GLU A 1 101 ? 3.101 -0.385 -24.385 1.00 85.88 101 GLU A N 1
ATOM 771 C CA . GLU A 1 101 ? 2.014 -1.203 -24.930 1.00 85.88 101 GLU A CA 1
ATOM 772 C C . GLU A 1 101 ? 1.629 -2.327 -23.953 1.00 85.88 101 GLU A C 1
ATOM 774 O O . GLU A 1 101 ? 2.471 -3.105 -23.512 1.00 85.88 101 GLU A O 1
ATOM 779 N N . GLY A 1 102 ? 0.366 -2.343 -23.512 1.00 82.94 102 GLY A N 1
ATOM 780 C CA . GLY A 1 102 ? -0.125 -3.274 -22.486 1.00 82.94 102 GLY A CA 1
ATOM 781 C C . GLY A 1 102 ? 0.464 -3.134 -21.066 1.00 82.94 102 GLY A C 1
ATOM 782 O O . GLY A 1 102 ? 0.160 -3.967 -20.209 1.00 82.94 102 GLY A O 1
ATOM 783 N N . LEU A 1 103 ? 1.298 -2.124 -20.764 1.00 86.06 103 LEU A N 1
ATOM 784 C CA . LEU A 1 103 ? 1.906 -1.947 -19.435 1.00 86.06 103 LEU A CA 1
ATOM 785 C C . LEU A 1 103 ? 1.384 -0.685 -18.728 1.00 86.06 103 LEU A C 1
ATOM 787 O O . LEU A 1 103 ? 1.689 0.437 -19.136 1.00 86.06 103 LEU A O 1
ATOM 791 N N . TYR A 1 104 ? 0.669 -0.862 -17.612 1.00 88.50 104 TYR A N 1
ATOM 792 C CA . TYR A 1 104 ? 0.039 0.227 -16.853 1.00 88.50 104 TYR A CA 1
ATOM 793 C C . TYR A 1 104 ? 0.571 0.330 -15.417 1.00 88.50 104 TYR A C 1
ATOM 795 O O . TYR A 1 104 ? 0.746 -0.675 -14.724 1.00 88.50 104 TYR A O 1
ATOM 803 N N . VAL A 1 105 ? 0.765 1.564 -14.941 1.00 88.19 105 VAL A N 1
ATOM 804 C CA . VAL A 1 105 ? 1.080 1.861 -13.533 1.00 88.19 105 VAL A CA 1
ATOM 805 C C . VAL A 1 105 ? -0.139 2.511 -12.888 1.00 88.19 105 VAL A C 1
ATOM 807 O O . VAL A 1 105 ? -0.496 3.646 -13.219 1.00 88.19 105 VAL A O 1
ATOM 810 N N . GLY A 1 106 ? -0.760 1.803 -11.945 1.00 85.25 106 GLY A N 1
ATOM 811 C CA . GLY A 1 106 ? -1.912 2.286 -11.181 1.00 85.25 106 GLY A CA 1
ATOM 812 C C . GLY A 1 106 ? -1.512 3.145 -9.979 1.00 85.25 106 GLY A C 1
ATOM 813 O O . GLY A 1 106 ? -0.411 3.035 -9.440 1.00 85.25 106 GLY A O 1
ATOM 814 N N . ALA A 1 107 ? -2.383 4.056 -9.565 1.00 83.06 107 ALA A N 1
ATOM 815 C CA . ALA A 1 107 ? -2.393 4.608 -8.212 1.00 83.06 107 ALA A CA 1
ATOM 816 C C . ALA A 1 107 ? -3.418 3.841 -7.359 1.00 83.06 107 ALA A C 1
ATOM 818 O O . ALA A 1 107 ? -4.072 2.923 -7.841 1.00 83.06 107 ALA A O 1
ATOM 819 N N . TRP A 1 108 ? -3.554 4.198 -6.082 1.00 82.00 108 TRP A N 1
ATOM 820 C CA . TRP A 1 108 ? -4.515 3.549 -5.188 1.00 82.00 108 TRP A CA 1
ATOM 821 C C . TRP A 1 108 ? -5.946 3.787 -5.708 1.00 82.00 108 TRP A C 1
ATOM 823 O O . TRP A 1 108 ? -6.349 4.956 -5.820 1.00 82.00 108 TRP A O 1
ATOM 833 N N . PRO A 1 109 ? -6.687 2.732 -6.097 1.00 82.00 109 PRO A N 1
ATOM 834 C CA . PRO A 1 109 ? -8.026 2.884 -6.641 1.00 82.00 109 PRO A CA 1
ATOM 835 C C . PRO A 1 109 ? -9.012 3.204 -5.516 1.00 82.00 109 PRO A C 1
ATOM 837 O O . PRO A 1 109 ? -8.868 2.740 -4.385 1.00 82.00 109 PRO A O 1
ATOM 840 N N . PHE A 1 110 ? -10.011 4.016 -5.847 1.00 80.75 110 PHE A N 1
ATOM 841 C CA . PHE A 1 110 ? -11.122 4.336 -4.946 1.00 80.75 110 PHE A CA 1
ATOM 842 C C . PHE A 1 110 ? -12.429 3.696 -5.437 1.00 80.75 110 PHE A C 1
ATOM 844 O O . PHE A 1 110 ? -13.189 3.170 -4.626 1.00 80.75 110 PHE A O 1
ATOM 851 N N . SER A 1 111 ? -12.628 3.670 -6.758 1.00 80.69 111 SER A N 1
ATOM 852 C CA . SER A 1 111 ? -13.729 3.024 -7.477 1.00 80.69 111 SER A CA 1
ATOM 853 C C . SER A 1 111 ? -13.207 1.952 -8.445 1.00 80.69 111 SER A C 1
ATOM 855 O O . SER A 1 111 ? -12.004 1.890 -8.721 1.00 80.69 111 SER A O 1
ATOM 857 N N . SER A 1 112 ? -14.115 1.123 -8.969 1.00 80.06 112 SER A N 1
ATOM 858 C CA . SER A 1 112 ? -13.846 0.152 -10.044 1.00 80.06 112 SER A CA 1
ATOM 859 C C . SER A 1 112 ? -13.239 0.813 -11.279 1.00 80.06 112 SER A C 1
ATOM 861 O O . SER A 1 112 ? -12.276 0.307 -11.844 1.00 80.06 112 SER A O 1
ATOM 863 N N . ASP A 1 113 ? -13.731 1.996 -11.633 1.00 82.12 113 ASP A N 1
ATOM 864 C CA . ASP A 1 113 ? -13.356 2.698 -12.866 1.00 82.12 113 ASP A CA 1
ATOM 865 C C . ASP A 1 113 ? -11.930 3.277 -12.796 1.00 82.12 113 ASP A C 1
ATOM 867 O O . ASP A 1 113 ? -11.343 3.683 -13.797 1.00 82.12 113 ASP A O 1
ATOM 871 N N . HIS A 1 114 ? -11.337 3.296 -11.596 1.00 83.50 114 HIS A N 1
ATOM 872 C CA . HIS A 1 114 ? -9.944 3.677 -11.365 1.00 83.50 114 HIS A CA 1
ATOM 873 C C . HIS A 1 114 ? -8.956 2.515 -11.535 1.00 83.50 114 HIS A C 1
ATOM 875 O O . HIS A 1 114 ? -7.747 2.718 -11.377 1.00 83.50 114 HIS A O 1
ATOM 881 N N . VAL A 1 115 ? -9.439 1.306 -11.825 1.00 82.38 115 VAL A N 1
ATOM 882 C CA . VAL A 1 115 ? -8.591 0.148 -12.109 1.00 82.38 115 VAL A CA 1
ATOM 883 C C . VAL A 1 115 ? -8.177 0.196 -13.588 1.00 82.38 115 VAL A C 1
ATOM 885 O O . VAL A 1 115 ? -9.035 0.372 -14.451 1.00 82.38 115 VAL A O 1
ATOM 888 N N . PRO A 1 116 ? -6.873 0.089 -13.915 1.00 83.25 116 PRO A N 1
ATOM 889 C CA . PRO A 1 116 ? -6.431 0.070 -15.306 1.00 83.25 116 PRO A CA 1
ATOM 890 C C . PRO A 1 116 ? -7.011 -1.135 -16.059 1.00 83.25 116 PRO A C 1
ATOM 892 O O . PRO A 1 116 ? -7.217 -2.182 -15.443 1.00 83.25 116 PRO A O 1
ATOM 895 N N . PRO A 1 117 ? -7.189 -1.040 -17.389 1.00 77.00 117 PRO A N 1
ATOM 896 C CA . PRO A 1 117 ? -7.547 -2.197 -18.200 1.00 77.00 117 PRO A CA 1
ATOM 897 C C . PRO A 1 117 ? -6.486 -3.296 -18.029 1.00 77.00 117 PRO A C 1
ATOM 899 O O . PRO A 1 117 ? -5.293 -3.080 -18.259 1.00 77.00 117 PRO A O 1
ATOM 902 N N . GLY A 1 118 ? -6.923 -4.471 -17.573 1.00 74.00 118 GLY A N 1
ATOM 903 C CA . GLY A 1 118 ? -6.038 -5.558 -17.159 1.00 74.00 118 GLY A CA 1
ATOM 904 C C . GLY A 1 118 ? -5.535 -5.395 -15.720 1.00 74.00 118 GLY A C 1
ATOM 905 O O . GLY A 1 118 ? -6.320 -5.217 -14.795 1.00 74.00 118 GLY A O 1
ATOM 906 N N . HIS A 1 119 ? -4.218 -5.503 -15.515 1.00 63.44 119 HIS A N 1
ATOM 907 C CA . HIS A 1 119 ? -3.608 -5.507 -14.181 1.00 63.44 119 HIS A CA 1
ATOM 908 C C . HIS A 1 119 ? -2.613 -4.356 -14.015 1.00 63.44 119 HIS A C 1
ATOM 910 O O . HIS A 1 119 ? -1.602 -4.273 -14.717 1.00 63.44 119 HIS A O 1
ATOM 916 N N . GLY A 1 120 ? -2.876 -3.481 -13.042 1.00 66.25 120 GLY A N 1
ATOM 917 C CA . GLY A 1 120 ? -1.935 -2.443 -12.630 1.00 66.25 120 GLY A CA 1
ATOM 918 C C . GLY A 1 120 ? -0.748 -3.044 -11.882 1.00 66.25 120 GLY A C 1
ATOM 919 O O . GLY A 1 120 ? -0.919 -3.924 -11.042 1.00 66.25 120 GLY A O 1
ATOM 920 N N . ARG A 1 121 ? 0.464 -2.566 -12.169 1.00 79.50 121 ARG A N 1
ATOM 921 C CA . ARG A 1 121 ? 1.695 -3.065 -11.537 1.00 79.50 121 ARG A CA 1
ATOM 922 C C . ARG A 1 121 ? 2.331 -2.002 -10.656 1.00 79.50 121 ARG A C 1
ATOM 924 O O . ARG A 1 121 ? 2.186 -0.801 -10.899 1.00 79.50 121 ARG A O 1
ATOM 931 N N . SER A 1 122 ? 3.054 -2.452 -9.631 1.00 87.00 122 SER A N 1
ATOM 932 C CA . SER A 1 122 ? 3.871 -1.553 -8.821 1.00 87.00 122 SER A CA 1
ATOM 933 C C . SER A 1 122 ? 4.989 -0.953 -9.676 1.00 87.00 122 SER A C 1
ATOM 935 O O . SER A 1 122 ? 5.470 -1.565 -10.630 1.00 87.00 122 SER A O 1
ATOM 937 N N . VAL A 1 123 ? 5.424 0.251 -9.318 1.00 90.44 123 VAL A N 1
ATOM 938 C CA . VAL A 1 123 ? 6.478 0.976 -10.046 1.00 90.44 123 VAL A CA 1
ATOM 939 C C . VAL A 1 123 ? 7.777 0.171 -10.062 1.00 90.44 123 VAL A C 1
ATOM 941 O O . VAL A 1 123 ? 8.426 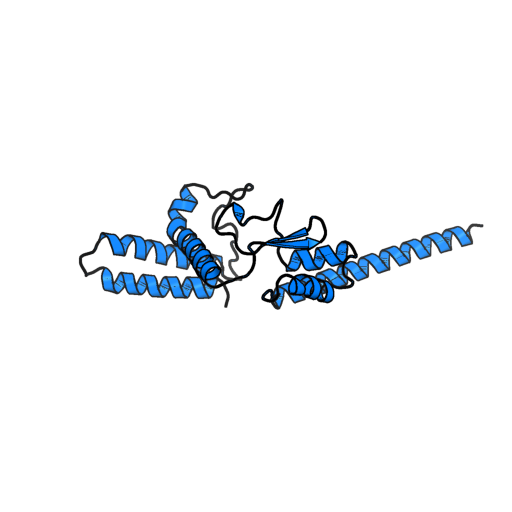0.087 -11.094 1.00 90.44 123 VAL A O 1
ATOM 944 N N . CYS A 1 124 ? 8.113 -0.478 -8.944 1.00 91.69 124 CYS A N 1
ATOM 945 C CA . CYS A 1 124 ? 9.300 -1.323 -8.832 1.00 91.69 124 CYS A CA 1
ATOM 946 C C . CYS A 1 124 ? 9.275 -2.472 -9.852 1.00 91.69 124 CYS A C 1
ATOM 948 O O . CYS A 1 124 ? 10.236 -2.662 -10.591 1.00 91.69 124 CYS A O 1
ATOM 950 N N . ILE A 1 125 ? 8.158 -3.202 -9.937 1.00 91.50 125 ILE A N 1
ATOM 951 C CA . ILE A 1 125 ? 8.002 -4.300 -10.903 1.00 91.50 125 ILE A CA 1
ATOM 952 C C . ILE A 1 125 ? 8.034 -3.758 -12.334 1.00 91.50 125 ILE A C 1
ATOM 954 O O . ILE A 1 125 ? 8.637 -4.367 -13.210 1.00 91.50 125 ILE A O 1
ATOM 958 N N . MET A 1 126 ? 7.427 -2.595 -12.575 1.00 93.06 126 MET A N 1
ATOM 959 C CA . MET A 1 126 ? 7.424 -1.967 -13.895 1.00 93.06 126 MET A CA 1
ATOM 960 C C . MET A 1 126 ? 8.818 -1.545 -14.357 1.00 93.06 126 MET A C 1
ATOM 962 O O . MET A 1 126 ? 9.138 -1.770 -15.520 1.00 93.06 126 MET A O 1
ATOM 966 N N . CYS A 1 127 ? 9.666 -1.016 -13.468 1.00 94.00 127 CYS A N 1
ATOM 967 C CA . CYS A 1 127 ? 11.066 -0.740 -13.795 1.00 94.00 127 CYS A CA 1
ATOM 968 C C . CYS A 1 127 ? 11.799 -2.013 -14.235 1.00 94.00 127 CYS A C 1
ATOM 970 O O . CYS A 1 127 ? 12.429 -2.025 -15.290 1.00 94.00 127 CYS A O 1
ATOM 972 N N . ALA A 1 128 ? 11.676 -3.097 -13.461 1.00 93.56 128 ALA A N 1
ATOM 973 C CA . ALA A 1 128 ? 12.304 -4.374 -13.795 1.00 93.56 128 ALA A CA 1
ATOM 974 C C . ALA A 1 128 ? 11.783 -4.941 -15.128 1.00 93.56 128 ALA A C 1
ATOM 976 O O . ALA A 1 128 ? 12.556 -5.418 -15.956 1.00 93.56 128 ALA A O 1
ATOM 977 N N . LEU A 1 129 ? 10.473 -4.840 -15.368 1.00 92.31 129 LEU A N 1
ATOM 978 C CA . LEU A 1 129 ? 9.833 -5.347 -16.578 1.00 92.31 129 LEU A CA 1
ATOM 979 C C . LEU A 1 129 ? 10.265 -4.582 -17.835 1.00 92.31 129 LEU A C 1
ATOM 981 O O . LEU A 1 129 ? 10.567 -5.210 -18.842 1.00 92.31 129 LEU A O 1
ATOM 985 N N . LEU A 1 130 ? 10.333 -3.248 -17.783 1.00 93.19 130 LEU A N 1
ATOM 986 C CA . LEU A 1 130 ? 10.793 -2.434 -18.917 1.00 93.19 130 LEU A CA 1
ATOM 987 C C . LEU A 1 130 ? 12.220 -2.807 -19.333 1.00 93.19 130 LEU A C 1
ATOM 989 O O . LEU A 1 130 ? 12.493 -2.966 -20.519 1.00 93.19 130 LEU A O 1
ATOM 993 N N . VAL A 1 131 ? 13.102 -3.022 -18.358 1.00 93.69 131 VAL A N 1
ATOM 994 C CA . VAL A 1 131 ? 14.479 -3.466 -18.607 1.00 93.69 131 VAL A CA 1
ATOM 995 C C . VAL A 1 131 ? 14.521 -4.901 -19.136 1.00 93.69 131 VAL A C 1
ATOM 997 O O . VAL A 1 131 ? 15.274 -5.208 -20.060 1.00 93.69 131 VAL A O 1
ATOM 1000 N N . ALA A 1 132 ? 13.703 -5.801 -18.583 1.00 90.25 132 ALA A N 1
ATOM 1001 C CA . ALA A 1 132 ? 13.626 -7.187 -19.040 1.00 90.25 132 ALA A CA 1
ATOM 1002 C C . ALA A 1 132 ? 13.166 -7.289 -20.503 1.00 90.25 132 ALA A C 1
ATOM 1004 O O . ALA A 1 132 ? 13.720 -8.096 -21.247 1.00 90.25 132 ALA A O 1
ATOM 1005 N N . LEU A 1 133 ? 12.222 -6.434 -20.909 1.00 90.44 133 LEU A N 1
ATOM 1006 C CA . LEU A 1 133 ? 11.707 -6.324 -22.276 1.00 90.44 133 LEU A CA 1
ATOM 1007 C C . LEU A 1 133 ? 12.636 -5.549 -23.227 1.00 90.44 133 LEU A C 1
ATOM 1009 O O . LEU A 1 133 ? 12.314 -5.421 -24.403 1.00 90.44 133 LEU A O 1
ATOM 1013 N N . GLY A 1 134 ? 13.759 -5.007 -22.742 1.00 91.25 134 GLY A N 1
ATOM 1014 C CA . GLY A 1 134 ? 14.681 -4.204 -23.555 1.00 91.25 134 GLY A CA 1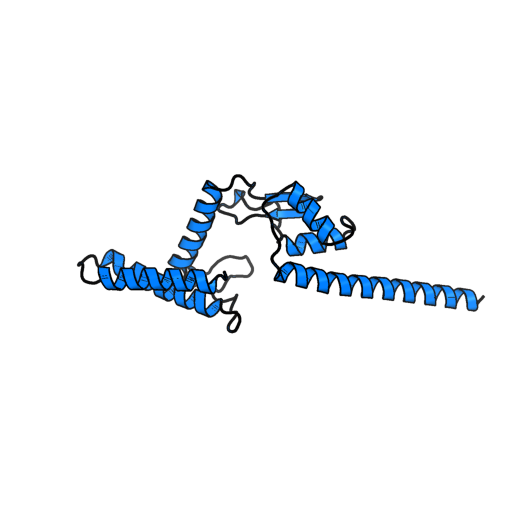
ATOM 1015 C C . GLY A 1 134 ? 14.146 -2.819 -23.933 1.00 91.25 134 GLY A C 1
ATOM 1016 O O . GLY A 1 134 ? 14.708 -2.166 -24.802 1.00 91.25 134 GLY A O 1
ATOM 1017 N N . LEU A 1 135 ? 13.075 -2.360 -23.279 1.00 91.75 135 LEU A N 1
ATOM 1018 C CA . LEU A 1 135 ? 12.489 -1.030 -23.482 1.00 91.75 135 LEU A CA 1
ATOM 1019 C C . LEU A 1 135 ? 13.226 0.066 -22.698 1.00 91.75 135 LEU A C 1
ATOM 1021 O O . LEU A 1 135 ? 13.022 1.247 -22.958 1.00 91.75 135 LEU A O 1
ATOM 1025 N N . ALA A 1 136 ? 14.045 -0.327 -21.724 1.00 93.38 136 ALA A N 1
ATOM 1026 C CA . ALA A 1 136 ? 14.920 0.544 -20.955 1.00 93.38 136 ALA A CA 1
ATOM 1027 C C . ALA A 1 136 ? 16.280 -0.1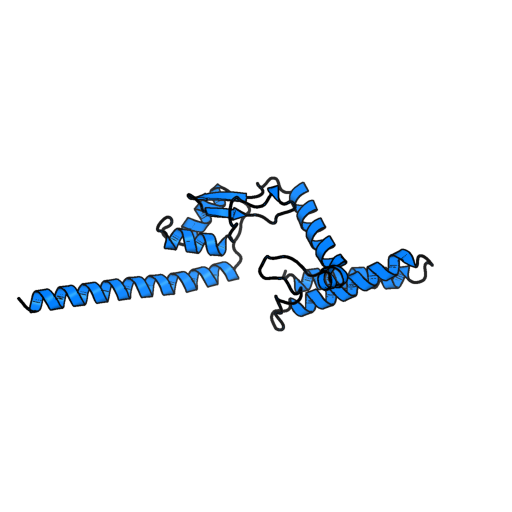38 -20.762 1.00 93.38 136 ALA A C 1
ATOM 1029 O O . ALA A 1 136 ? 16.350 -1.360 -20.616 1.00 93.38 136 ALA A O 1
ATOM 1030 N N . GLU A 1 137 ? 17.352 0.650 -20.743 1.00 90.88 137 GLU A N 1
ATOM 1031 C CA . GLU A 1 137 ? 18.719 0.145 -20.575 1.00 90.88 137 GLU A CA 1
ATOM 1032 C C . GLU A 1 137 ? 18.953 -0.373 -19.149 1.00 90.88 137 GLU A C 1
ATOM 1034 O O . GLU A 1 137 ? 19.511 -1.450 -18.936 1.00 90.88 137 GLU A O 1
ATOM 1039 N N . ASP A 1 138 ? 18.459 0.375 -18.164 1.00 93.69 138 ASP A N 1
ATOM 1040 C CA . ASP A 1 138 ? 18.597 0.085 -16.745 1.00 93.69 138 ASP A CA 1
ATOM 1041 C C . ASP A 1 138 ? 17.345 0.505 -15.955 1.00 93.69 138 ASP A C 1
ATOM 1043 O O . ASP A 1 138 ? 16.412 1.136 -16.458 1.00 93.69 138 ASP A O 1
ATOM 1047 N N . TRP A 1 139 ? 17.282 0.134 -14.675 1.00 93.88 139 TRP A N 1
ATOM 1048 C CA . TRP A 1 139 ? 16.093 0.433 -13.873 1.00 93.88 139 TRP A CA 1
ATOM 1049 C C . TRP A 1 139 ? 15.924 1.939 -13.603 1.00 93.88 139 TRP A C 1
ATOM 1051 O O . TRP A 1 139 ? 14.812 2.378 -13.299 1.00 93.88 139 TRP A O 1
ATOM 1061 N N . LYS A 1 140 ? 16.998 2.735 -13.731 1.00 95.00 140 LYS A N 1
ATOM 1062 C CA . LYS A 1 140 ? 16.998 4.192 -13.526 1.00 95.00 140 LYS A CA 1
ATOM 1063 C C . LYS A 1 140 ? 16.374 4.919 -14.717 1.00 95.00 140 LYS A C 1
ATOM 1065 O O . LYS A 1 140 ? 15.520 5.782 -14.529 1.00 95.00 140 LYS A O 1
ATOM 1070 N N . SER A 1 141 ? 16.744 4.538 -15.936 1.00 94.81 141 SER A N 1
ATOM 1071 C CA . SER A 1 141 ? 16.109 4.991 -17.177 1.00 94.81 141 SER A CA 1
ATOM 1072 C C . SER A 1 141 ? 14.641 4.565 -17.220 1.00 94.81 141 SER A C 1
ATOM 1074 O O . SER A 1 141 ? 13.781 5.391 -17.521 1.00 94.81 141 SER A O 1
ATOM 1076 N N . ALA A 1 142 ? 14.321 3.344 -16.779 1.00 94.38 142 ALA A N 1
ATOM 1077 C CA . ALA A 1 142 ? 12.935 2.907 -16.622 1.00 94.38 142 ALA A CA 1
ATOM 1078 C C . ALA A 1 142 ? 12.148 3.765 -15.607 1.00 94.38 142 ALA A C 1
ATOM 1080 O O . ALA A 1 142 ? 11.005 4.143 -15.870 1.00 94.38 142 ALA A O 1
ATOM 1081 N N . GLU A 1 143 ? 12.748 4.123 -14.461 1.00 94.81 143 GLU A N 1
ATOM 1082 C CA . GLU A 1 143 ? 12.128 5.051 -13.502 1.00 94.81 143 GLU A CA 1
ATOM 1083 C C . GLU A 1 143 ? 11.875 6.423 -14.146 1.00 94.81 143 GLU A C 1
ATOM 1085 O O . GLU A 1 143 ? 10.797 6.993 -13.961 1.00 94.81 143 GLU A O 1
ATOM 1090 N N . LYS A 1 144 ? 12.829 6.940 -14.930 1.00 94.38 144 LYS A N 1
ATOM 1091 C CA . LYS A 1 144 ? 12.687 8.212 -15.651 1.00 94.38 144 LYS A CA 1
ATOM 1092 C C . LYS A 1 144 ? 11.509 8.179 -16.631 1.00 94.38 144 LYS A C 1
ATOM 1094 O O . LYS A 1 144 ? 10.661 9.064 -16.561 1.00 94.38 144 LYS A O 1
ATOM 1099 N N . MET A 1 145 ? 11.386 7.126 -17.440 1.00 93.38 145 MET A N 1
ATOM 1100 C CA . MET A 1 145 ? 10.250 6.942 -18.358 1.00 93.38 145 MET A CA 1
ATOM 1101 C C . MET A 1 145 ? 8.901 6.924 -17.628 1.00 93.38 145 MET A C 1
ATOM 1103 O O . MET A 1 145 ? 7.906 7.475 -18.098 1.00 93.38 145 MET A O 1
ATOM 1107 N N . ILE A 1 146 ? 8.839 6.287 -16.455 1.00 92.62 146 ILE A N 1
ATOM 1108 C CA . ILE A 1 146 ? 7.615 6.262 -15.646 1.00 92.62 146 ILE A CA 1
ATOM 1109 C C . ILE A 1 146 ? 7.305 7.662 -15.088 1.00 92.62 146 ILE A C 1
ATOM 1111 O O . ILE A 1 146 ? 6.146 8.084 -15.101 1.00 92.62 146 ILE A O 1
ATOM 1115 N N . ARG A 1 147 ? 8.329 8.394 -14.625 1.00 92.88 147 ARG A N 1
ATOM 1116 C CA . ARG A 1 147 ? 8.201 9.753 -14.074 1.00 92.88 147 ARG A CA 1
ATOM 1117 C C . ARG A 1 147 ? 7.723 10.777 -15.096 1.00 92.88 147 ARG A C 1
ATOM 1119 O O . ARG A 1 147 ? 6.973 11.666 -14.712 1.00 92.88 147 ARG A O 1
ATOM 1126 N N . GLU A 1 148 ? 8.084 10.634 -16.370 1.00 92.12 148 GLU A N 1
ATOM 1127 C CA . GLU A 1 148 ? 7.589 11.506 -17.449 1.00 92.12 148 GLU A CA 1
ATOM 1128 C C . GLU A 1 148 ? 6.058 11.532 -17.506 1.00 92.12 148 GLU A C 1
ATOM 1130 O O . GLU A 1 148 ? 5.450 12.581 -17.694 1.00 92.12 148 GLU A O 1
ATOM 1135 N N . LYS A 1 149 ? 5.419 10.382 -17.271 1.00 90.12 149 LYS A N 1
ATOM 1136 C CA . LYS A 1 149 ? 3.955 10.268 -17.246 1.00 90.12 149 LYS A CA 1
ATOM 1137 C C . LYS A 1 149 ? 3.355 10.513 -15.864 1.00 90.12 149 LYS A C 1
ATOM 1139 O O . LYS A 1 149 ? 2.152 10.747 -15.755 1.00 90.12 149 LYS A O 1
ATOM 1144 N N . ARG A 1 150 ? 4.153 10.376 -14.802 1.00 90.38 150 ARG A N 1
ATOM 1145 C CA . ARG A 1 150 ? 3.708 10.403 -13.402 1.00 90.38 150 ARG A CA 1
ATOM 1146 C C . ARG A 1 150 ? 4.806 10.982 -12.485 1.00 90.38 150 ARG A C 1
ATOM 1148 O O . ARG A 1 150 ? 5.547 10.228 -11.844 1.00 90.38 150 ARG A O 1
ATOM 1155 N N . PRO A 1 151 ? 4.923 12.319 -12.404 1.00 88.06 151 PRO A N 1
ATOM 1156 C CA . PRO A 1 151 ? 6.091 12.999 -11.838 1.00 88.06 151 PRO A CA 1
ATOM 1157 C C . PRO A 1 151 ? 6.247 12.829 -10.322 1.00 88.06 151 PRO A C 1
ATOM 1159 O O . PRO A 1 151 ? 7.361 12.933 -9.809 1.00 88.06 151 PRO A O 1
ATOM 1162 N N . PHE A 1 152 ? 5.164 12.535 -9.592 1.00 85.12 152 PHE A N 1
ATOM 1163 C CA . PHE A 1 152 ? 5.202 12.410 -8.130 1.00 85.12 152 PHE A CA 1
ATOM 1164 C C . PHE A 1 152 ? 5.576 11.006 -7.642 1.00 85.12 152 PHE A C 1
ATOM 1166 O O . PHE A 1 152 ? 5.637 10.760 -6.434 1.00 85.12 152 PHE A O 1
ATOM 1173 N N . ILE A 1 153 ? 5.831 10.064 -8.551 1.00 84.81 153 ILE A N 1
ATOM 1174 C CA . ILE A 1 153 ? 6.249 8.721 -8.166 1.00 84.81 153 ILE A CA 1
ATOM 1175 C C . ILE A 1 153 ? 7.680 8.751 -7.631 1.00 84.81 153 ILE A C 1
ATOM 1177 O O . ILE A 1 153 ? 8.585 9.349 -8.213 1.00 84.81 153 ILE A O 1
ATOM 1181 N N . HIS A 1 154 ? 7.914 8.035 -6.534 1.00 83.12 154 HIS A N 1
ATOM 1182 C CA . HIS A 1 154 ? 9.253 7.806 -6.016 1.00 83.12 154 HIS A CA 1
ATOM 1183 C C . HIS A 1 154 ? 9.401 6.378 -5.492 1.00 83.12 154 HIS A C 1
ATOM 1185 O O . HIS A 1 154 ? 8.555 5.886 -4.743 1.00 83.12 154 HIS A O 1
ATOM 1191 N N . LEU A 1 155 ? 10.487 5.711 -5.882 1.00 88.44 155 LEU A N 1
ATOM 1192 C CA . LEU A 1 155 ? 10.899 4.440 -5.292 1.00 88.44 155 LEU A CA 1
ATOM 1193 C C . LEU A 1 155 ? 11.552 4.704 -3.933 1.00 88.44 155 LEU A C 1
ATOM 1195 O O . LEU A 1 155 ? 12.331 5.638 -3.796 1.00 88.44 155 LEU A O 1
ATOM 1199 N N . ASN A 1 156 ? 11.251 3.908 -2.910 1.00 89.19 156 ASN A N 1
ATOM 1200 C CA . ASN A 1 156 ? 11.958 4.027 -1.635 1.00 89.19 156 ASN A CA 1
ATOM 1201 C C . ASN A 1 156 ? 13.339 3.339 -1.719 1.00 89.19 156 ASN A C 1
ATOM 1203 O O . ASN A 1 156 ? 13.668 2.680 -2.708 1.00 89.19 156 ASN A O 1
ATOM 1207 N N . ALA A 1 157 ? 14.157 3.488 -0.673 1.00 88.75 157 ALA A N 1
ATOM 1208 C CA . ALA A 1 157 ? 15.485 2.872 -0.617 1.00 88.75 157 ALA A CA 1
ATOM 1209 C C . ALA A 1 157 ? 15.436 1.339 -0.744 1.00 88.75 157 ALA A C 1
ATOM 1211 O O . ALA A 1 157 ? 16.316 0.754 -1.366 1.00 88.75 157 ALA A O 1
ATOM 1212 N N . PHE A 1 158 ? 14.394 0.703 -0.201 1.00 88.00 158 PHE A N 1
ATOM 1213 C CA . PHE A 1 158 ? 14.204 -0.742 -0.298 1.00 88.00 158 PHE A CA 1
ATOM 1214 C C . PHE A 1 158 ? 13.991 -1.190 -1.750 1.00 88.00 158 PHE A C 1
ATOM 1216 O O . PHE A 1 158 ? 14.739 -2.027 -2.236 1.00 88.00 158 PHE A O 1
ATOM 1223 N N . HIS A 1 159 ? 13.062 -0.564 -2.481 1.00 90.88 159 HIS A N 1
ATOM 1224 C CA . HIS A 1 159 ? 12.825 -0.861 -3.896 1.00 90.88 159 HIS A CA 1
ATOM 1225 C C . HIS A 1 159 ? 14.088 -0.670 -4.743 1.00 90.88 159 HIS A C 1
ATOM 1227 O O . HIS A 1 159 ? 14.360 -1.485 -5.617 1.00 90.88 159 HIS A O 1
ATOM 1233 N N . ARG A 1 160 ? 14.866 0.392 -4.482 1.00 94.12 160 ARG A N 1
ATOM 1234 C CA . ARG A 1 160 ? 16.134 0.633 -5.188 1.00 94.12 160 ARG A CA 1
ATOM 1235 C C . ARG A 1 160 ? 17.139 -0.492 -4.952 1.00 94.12 160 ARG A C 1
ATOM 1237 O O . ARG A 1 160 ? 17.665 -1.022 -5.921 1.00 94.12 160 ARG A O 1
ATOM 1244 N N . ARG A 1 161 ? 17.338 -0.912 -3.698 1.00 93.00 161 ARG A N 1
ATOM 1245 C CA . ARG A 1 161 ? 18.215 -2.049 -3.367 1.00 93.00 161 ARG A CA 1
ATOM 1246 C C . ARG A 1 161 ? 17.760 -3.334 -4.055 1.00 93.00 161 ARG A C 1
ATOM 1248 O O . ARG A 1 161 ? 18.573 -3.994 -4.690 1.00 93.00 161 ARG A O 1
ATOM 1255 N N . SER A 1 162 ? 16.462 -3.640 -4.018 1.00 93.19 162 SER A N 1
ATOM 1256 C CA . SER A 1 162 ? 15.918 -4.816 -4.706 1.00 93.19 162 SER A CA 1
ATOM 1257 C C . SER A 1 162 ? 16.137 -4.763 -6.224 1.00 93.19 162 SER A C 1
ATOM 1259 O O . SER A 1 162 ? 16.467 -5.779 -6.827 1.00 93.19 162 SER A O 1
ATOM 1261 N N . LEU A 1 163 ? 15.993 -3.591 -6.854 1.00 94.62 163 LEU A N 1
ATOM 1262 C CA . LEU A 1 163 ? 16.268 -3.406 -8.286 1.00 94.62 163 LEU A CA 1
ATOM 1263 C C . LEU A 1 163 ? 17.757 -3.527 -8.623 1.00 94.62 163 LEU A C 1
ATOM 1265 O O . LEU A 1 163 ? 18.105 -4.074 -9.668 1.00 94.62 163 LEU A O 1
ATOM 1269 N N . GLU A 1 164 ? 18.638 -3.035 -7.755 1.00 94.50 164 GLU A N 1
ATOM 1270 C CA . GLU A 1 164 ? 20.087 -3.184 -7.904 1.00 94.50 164 GLU A CA 1
ATOM 1271 C C . GLU A 1 164 ? 20.515 -4.648 -7.807 1.00 94.50 164 GLU A C 1
ATOM 1273 O O . GLU A 1 164 ? 21.248 -5.130 -8.671 1.00 94.50 164 GLU A O 1
ATOM 1278 N N . GLU A 1 165 ? 20.037 -5.367 -6.792 1.00 93.56 165 GLU A N 1
ATOM 1279 C CA . GLU A 1 165 ? 20.281 -6.801 -6.630 1.00 93.56 165 GLU A CA 1
ATOM 1280 C C . GLU A 1 165 ? 19.757 -7.583 -7.833 1.00 93.56 165 GLU A C 1
ATOM 1282 O O . GLU A 1 165 ? 20.499 -8.354 -8.441 1.00 93.56 165 GLU A O 1
ATOM 1287 N N . TRP A 1 166 ? 18.511 -7.336 -8.235 1.00 93.62 166 TRP A N 1
ATOM 1288 C CA . TRP A 1 166 ? 17.911 -7.956 -9.414 1.00 93.62 166 TRP A CA 1
ATOM 1289 C C . TRP A 1 166 ? 18.729 -7.698 -10.693 1.00 93.62 166 TRP A C 1
ATOM 1291 O O . TRP A 1 166 ? 19.008 -8.629 -11.453 1.00 93.62 166 TRP 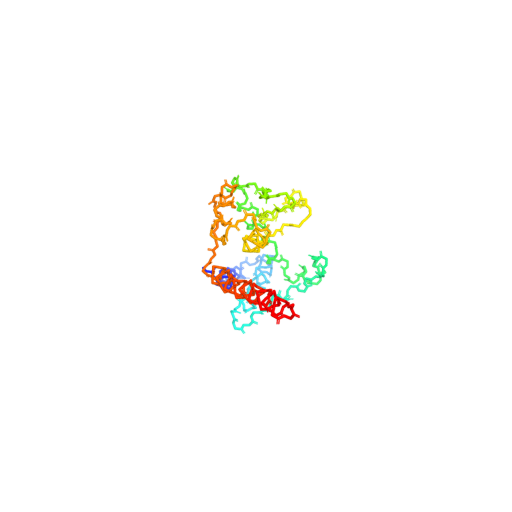A O 1
ATOM 1301 N N . SER A 1 167 ? 19.176 -6.457 -10.909 1.00 91.31 167 SER A N 1
ATOM 1302 C CA . SER A 1 167 ? 19.971 -6.075 -12.083 1.00 91.31 167 SER A CA 1
ATOM 1303 C C . SER A 1 167 ? 21.305 -6.830 -12.153 1.00 91.31 167 SER A C 1
ATOM 1305 O O . SER A 1 167 ? 21.675 -7.344 -13.211 1.00 91.31 167 SER A O 1
ATOM 1307 N N . LYS A 1 168 ? 22.001 -6.991 -11.016 1.00 89.88 168 LYS A N 1
ATOM 1308 C CA . LYS A 1 168 ? 23.260 -7.757 -10.937 1.00 89.88 168 LYS A CA 1
ATOM 1309 C C . LYS A 1 168 ? 23.075 -9.217 -11.358 1.00 89.88 168 LYS A C 1
ATOM 1311 O O . LYS A 1 168 ? 23.869 -9.727 -12.149 1.00 89.88 168 LYS A O 1
ATOM 1316 N N . HIS A 1 169 ? 22.012 -9.871 -10.885 1.00 86.88 169 HIS A N 1
ATOM 1317 C CA . HIS A 1 169 ? 21.711 -11.261 -11.249 1.00 86.88 169 HIS A CA 1
ATOM 1318 C C . HIS A 1 169 ? 21.435 -11.414 -12.753 1.00 86.88 169 HIS A C 1
ATOM 1320 O O . HIS A 1 169 ? 21.883 -12.380 -13.372 1.00 86.88 169 HIS A O 1
ATOM 1326 N N . ARG A 1 170 ? 20.765 -10.434 -13.375 1.00 80.56 170 ARG A N 1
ATOM 1327 C CA . ARG A 1 170 ? 20.513 -10.432 -14.824 1.00 80.56 170 ARG A CA 1
ATOM 1328 C C . ARG A 1 170 ? 21.797 -10.288 -15.642 1.00 80.56 170 ARG A C 1
ATOM 1330 O O . ARG A 1 170 ? 21.968 -11.015 -16.618 1.00 80.56 170 ARG A O 1
ATOM 1337 N N . ILE A 1 171 ? 22.687 -9.370 -15.259 1.00 73.75 171 ILE A N 1
ATOM 1338 C CA . ILE A 1 171 ? 23.976 -9.169 -15.944 1.00 73.75 171 ILE A CA 1
ATOM 1339 C C . ILE A 1 171 ? 24.829 -10.438 -15.849 1.00 73.75 171 ILE A C 1
ATOM 1341 O O . ILE A 1 171 ? 25.385 -10.871 -16.856 1.00 73.75 171 ILE A O 1
ATOM 1345 N N . SER A 1 172 ? 24.865 -11.068 -14.670 1.00 67.44 172 SER A N 1
ATOM 1346 C CA . SER A 1 172 ? 25.542 -12.353 -14.465 1.00 67.44 172 SER A CA 1
ATOM 1347 C C . SER A 1 172 ? 25.005 -13.435 -15.413 1.00 67.44 172 SER A C 1
ATOM 1349 O O . SER A 1 172 ? 25.768 -14.036 -16.165 1.00 67.44 172 SER A O 1
ATOM 1351 N N . SER A 1 173 ? 23.678 -13.602 -15.472 1.00 71.88 173 SER A N 1
ATOM 1352 C CA . SER A 1 173 ? 23.032 -14.577 -16.363 1.00 71.88 173 SER A CA 1
ATOM 1353 C C . SER A 1 173 ? 23.300 -14.305 -17.847 1.00 71.88 173 SER A C 1
ATOM 1355 O O . SER A 1 173 ? 23.537 -15.243 -18.607 1.00 71.88 173 SER A O 1
ATOM 1357 N N . LYS A 1 174 ? 23.283 -13.035 -18.278 1.00 74.38 174 LYS A N 1
ATOM 1358 C CA . LYS A 1 174 ? 23.576 -12.665 -19.671 1.00 74.38 174 LYS A CA 1
ATOM 1359 C C . LYS A 1 174 ? 25.024 -13.000 -20.041 1.00 74.38 174 LYS A C 1
ATOM 1361 O O . LYS A 1 174 ? 25.244 -13.650 -21.056 1.00 74.38 174 LYS A O 1
ATOM 1366 N N . ARG A 1 175 ? 25.985 -12.632 -19.185 1.00 68.06 175 ARG A N 1
ATOM 1367 C CA . ARG A 1 175 ? 27.414 -12.909 -19.391 1.00 68.06 175 ARG A CA 1
ATOM 1368 C C . ARG A 1 175 ? 27.709 -14.409 -19.430 1.00 68.06 175 ARG A C 1
ATOM 1370 O O . ARG A 1 175 ? 28.494 -14.844 -20.265 1.00 68.06 175 ARG A O 1
ATOM 1377 N N . GLN A 1 176 ? 27.065 -15.193 -18.565 1.00 67.25 176 GLN A N 1
ATOM 1378 C CA . GLN A 1 176 ? 27.197 -16.650 -18.576 1.00 67.25 176 GLN A CA 1
ATOM 1379 C C . GLN A 1 176 ? 26.691 -17.241 -19.899 1.00 67.25 176 GLN A C 1
ATOM 1381 O O . GLN A 1 176 ? 27.399 -18.016 -20.538 1.00 67.25 176 GLN A O 1
ATOM 1386 N N . ARG A 1 177 ? 25.518 -16.796 -20.364 1.00 69.44 177 ARG A N 1
ATOM 1387 C CA . ARG A 1 177 ? 24.936 -17.247 -21.634 1.00 69.44 177 ARG A CA 1
ATOM 1388 C C . ARG A 1 177 ? 25.820 -16.893 -22.836 1.00 69.44 177 ARG A C 1
ATOM 1390 O O . ARG A 1 177 ? 26.021 -17.722 -23.710 1.00 69.44 177 ARG A O 1
ATOM 1397 N N . GLU A 1 178 ? 26.386 -15.688 -22.866 1.00 76.75 178 GLU A N 1
ATOM 1398 C CA . GLU A 1 178 ? 27.321 -15.261 -23.921 1.00 76.75 178 GLU A CA 1
ATOM 1399 C C . GLU A 1 178 ? 28.636 -16.060 -23.892 1.00 76.75 178 GLU A C 1
ATOM 1401 O O . GLU A 1 178 ? 29.170 -16.400 -24.949 1.00 76.75 178 GLU A O 1
ATOM 1406 N N . SER A 1 179 ? 29.138 -16.412 -22.701 1.00 71.62 179 SER A N 1
ATOM 1407 C CA . SER A 1 179 ? 30.333 -17.253 -22.562 1.00 71.62 179 SER A CA 1
ATOM 1408 C C . SER A 1 179 ? 30.105 -18.706 -22.990 1.00 71.62 179 SER A C 1
ATOM 1410 O O . SER A 1 179 ? 30.978 -19.274 -23.637 1.00 71.62 179 SER A O 1
ATOM 1412 N N . GLU A 1 180 ? 28.931 -19.280 -22.701 1.00 75.12 180 GLU A N 1
ATOM 1413 C CA . GLU A 1 180 ? 28.537 -20.621 -23.163 1.00 75.12 180 GLU A CA 1
ATOM 1414 C C . GLU A 1 180 ? 28.369 -20.662 -24.685 1.00 75.12 180 GLU A C 1
ATOM 1416 O O . GLU A 1 180 ? 28.847 -21.580 -25.339 1.00 75.12 180 GLU A O 1
ATOM 1421 N N . VAL A 1 181 ? 27.746 -19.642 -25.282 1.00 76.62 181 VAL A N 1
ATOM 1422 C CA . VAL A 1 181 ? 27.621 -19.562 -26.746 1.00 76.62 181 VAL A CA 1
ATOM 1423 C C . VAL A 1 181 ? 28.996 -19.419 -27.403 1.00 76.62 181 VAL A C 1
ATOM 1425 O O . VAL A 1 181 ? 29.278 -20.089 -28.393 1.00 76.62 181 VAL A O 1
ATOM 1428 N N . SER A 1 182 ? 29.879 -18.594 -26.832 1.00 81.19 182 SER A N 1
ATOM 1429 C CA . SER A 1 182 ? 31.236 -18.412 -27.360 1.00 81.19 182 SER A CA 1
ATOM 1430 C C . SER A 1 182 ? 32.073 -19.691 -27.265 1.00 81.19 182 SER A C 1
ATOM 1432 O O . SER A 1 182 ? 32.819 -19.985 -28.194 1.00 81.19 182 SER A O 1
ATOM 1434 N N . SER A 1 183 ? 31.950 -20.470 -26.181 1.00 78.94 183 SER A N 1
ATOM 1435 C CA . SER A 1 183 ? 32.681 -21.734 -26.028 1.00 78.94 183 SER A CA 1
ATOM 1436 C C . SER A 1 183 ? 32.170 -22.832 -26.959 1.00 78.94 183 SER A C 1
ATOM 1438 O O . SER A 1 183 ? 32.986 -23.581 -27.493 1.00 78.94 183 SER A O 1
ATOM 1440 N N . VAL A 1 184 ? 30.856 -22.898 -27.208 1.00 77.81 184 VAL A N 1
ATOM 1441 C CA . VAL A 1 184 ? 30.267 -23.814 -28.198 1.00 77.81 184 VAL A CA 1
ATOM 1442 C C . VAL A 1 184 ? 30.789 -23.495 -29.599 1.00 77.81 184 VAL A C 1
ATOM 1444 O O . VAL A 1 184 ? 31.341 -24.379 -30.249 1.00 77.81 184 VAL A O 1
ATOM 1447 N N . ILE A 1 185 ? 30.733 -22.224 -30.018 1.00 80.94 185 ILE A N 1
ATOM 1448 C CA . ILE A 1 185 ? 31.227 -21.793 -31.338 1.00 80.94 185 ILE A CA 1
ATOM 1449 C C . ILE A 1 185 ? 32.720 -22.114 -31.506 1.00 80.94 185 ILE A C 1
ATOM 1451 O O . ILE A 1 185 ? 33.132 -22.621 -32.547 1.00 80.94 185 ILE A O 1
ATOM 1455 N N . LEU A 1 186 ? 33.540 -21.863 -30.476 1.00 72.81 186 LEU A N 1
ATOM 1456 C CA . LEU A 1 186 ? 34.973 -22.176 -30.518 1.00 72.81 186 LEU A CA 1
ATOM 1457 C C . LEU A 1 186 ? 35.245 -23.689 -30.607 1.00 72.81 186 LEU A C 1
ATOM 1459 O O . LEU A 1 186 ? 36.221 -24.109 -31.232 1.00 72.81 186 LEU A O 1
ATOM 1463 N N . SER A 1 187 ? 34.396 -24.503 -29.969 1.00 78.44 187 SER A N 1
ATOM 1464 C CA . SER A 1 187 ? 34.507 -25.964 -29.986 1.00 78.44 187 SER A CA 1
ATOM 1465 C C . SER A 1 187 ? 34.110 -26.575 -31.331 1.00 78.44 187 SER A C 1
ATOM 1467 O O . SER A 1 187 ? 34.742 -27.540 -31.753 1.00 78.44 187 SER A O 1
ATOM 1469 N N . ASP A 1 188 ? 33.125 -25.990 -32.017 1.00 74.62 188 ASP A N 1
ATOM 1470 C CA . ASP A 1 188 ? 32.692 -26.430 -33.346 1.00 74.62 188 ASP A CA 1
ATOM 1471 C C . ASP A 1 188 ? 33.728 -26.056 -34.415 1.00 74.62 188 ASP A C 1
ATOM 1473 O O . ASP A 1 188 ? 34.073 -26.890 -35.245 1.00 74.62 188 ASP A O 1
ATOM 1477 N N . TYR A 1 189 ? 34.328 -24.863 -34.324 1.00 69.00 189 TYR A N 1
ATOM 1478 C CA . TYR A 1 189 ? 35.410 -24.440 -35.226 1.00 69.00 189 TYR A CA 1
ATOM 1479 C C . TYR A 1 189 ? 36.696 -25.271 -35.072 1.00 69.00 189 TYR A C 1
ATOM 1481 O O . TYR A 1 189 ? 37.461 -25.412 -36.015 1.00 69.00 189 TYR A O 1
ATOM 1489 N N . SER A 1 190 ? 36.960 -25.826 -33.883 1.00 70.50 190 SER A N 1
ATOM 1490 C CA . SER A 1 190 ? 38.152 -26.659 -33.638 1.00 70.50 190 SER A CA 1
ATOM 1491 C C . SER A 1 190 ? 37.964 -28.133 -34.034 1.00 70.50 190 SER A C 1
ATOM 1493 O O . SER A 1 190 ? 38.874 -28.935 -33.821 1.00 70.50 190 SER A O 1
ATOM 1495 N N . ARG A 1 191 ? 36.775 -28.517 -34.523 1.00 63.50 191 ARG A N 1
ATOM 1496 C CA . ARG A 1 191 ? 36.436 -29.885 -34.957 1.00 63.50 191 ARG A CA 1
ATOM 1497 C C . ARG A 1 191 ? 36.379 -30.058 -36.480 1.00 63.50 191 ARG A C 1
ATOM 1499 O O . ARG A 1 191 ? 36.235 -31.199 -36.918 1.00 63.50 191 ARG A O 1
ATOM 1506 N N . GLU A 1 192 ? 36.485 -28.975 -37.245 1.00 50.78 192 GLU A N 1
ATOM 1507 C CA . GLU A 1 192 ? 36.705 -28.976 -38.703 1.00 50.78 192 GLU A CA 1
ATOM 1508 C C . GLU A 1 192 ? 38.205 -28.923 -39.029 1.00 50.78 192 GLU A C 1
ATOM 1510 O O . GLU A 1 192 ? 38.603 -29.569 -40.026 1.00 50.78 192 GLU A O 1
#